Protein AF-A0A7S0NY78-F1 (afdb_monomer)

Nearest PDB structures (foldseek):
  1s4n-assembly1_A  TM=9.213E-01  e=3.442E-14  Saccharomyces cerevisiae
  1s4p-assembly1_B  TM=9.149E-01  e=3.246E-14  Saccharomyces cerevisiae
  7bop-assembly6_F  TM=9.295E-01  e=1.477E-12  Aspergillus fumigatus A1163
  5a07-assembly1_B  TM=9.094E-01  e=4.458E-11  Saccharomyces cerevisiae S288C
  5a08-assembly1_B  TM=8.782E-01  e=4.203E-11  Saccharomyces cerevisiae S288C

Foldseek 3Di:
DVVVVVVDPDDDDDDDDDQDQDPLDDPVLFDQDAPNHGQVLLSVQLCLLAVVLPDPVCVPDFKDWAADPQKDQPDDDPDDPVVVLVVLVAFKEAADKDADDPQLCPCVQVLLVCLCVVVVHDQDPQQQLQFDDVVTTRRRIWTPSSTMMGGSVLSVDPVSNSLSCSVSSVCCSRHRVNGSGRSVVSSCSRPHDLSNYYHDQQRFMDGQLDTGNDPPVVVVPDDPVNNVVRHDDDPDDDDDDDDDDDDDDDDDDDDDDDDDDDDDDDDDDDDDDDDDDDDDDDDDDDDDPDDDPDDDDRDPDDDDDDDDDDDDDDDDD

Radius of gyration: 25.37 Å; Cα contacts (8 Å, |Δi|>4): 306; chains: 1; bounding box: 71×75×71 Å

InterPro domains:
  IPR002685 Glycosyl transferase, family 15 [PF01793] (40-208)
  IPR002685 Glycosyl transferase, family 15 [PTHR31121] (37-211)
  IPR029044 Nucleotide-diphospho-sugar transferases [G3DSA:3.90.550.10] (1-238)
  IPR029044 Nucleotide-diphospho-sugar transferases [SSF53448] (4-210)

Mean predicted aligned error: 14.74 Å

Sequence (317 aa):
RRRLSSLTSSTMRFARVLNQLPPWLRASQVPEQVLGFPIEYRHMIRWKAGLMWQMRELDEFEFVWSLDTDAFLLGPLSYDVFAVMESMRASYGYIDVNVETAQVADGLAECIEDFIRGNGTEPPPLFDLFRRGTPRRWDGSKFYTNFQIARISFGRSVPYRKLFDHVDRSGGIFKHRWGADPFMFIAATTLLAEHQIVHFDDVPYLHQHLLSNLPAQVAANLTARDTQLLPGTPRGMRASAATRVSSATTSTDPERSGSTTPKYGVTAAAEGSTAATSGSSTATAVDAAGMVEGVAAIGRTGAIAEGLAPKEDEEAE

Organism: NCBI:txid127549

pLDDT: mean 73.42, std 29.27, range [22.73, 98.5]

Secondary structure (DSSP, 8-state):
-HHHHTT-SS----PPP-----TTS-GGGS-S-BTTB-HHHHHHHHIIIIIGGG-GGGTT-SEEEEE-TTEEE-S--SS-HHHHHHHTT-SEEES-EEEPPHHHHTTHHHHHHHHHHHTT-PPPHHHHTTEETTTTEE--EEE-TTEEEEEHHHHHSHHHHHHHHHHHHHTHHHHH---HHHHHHHHHHHHS-GGGEEE-SS--EEETTEEES--HHHHTT--TTTTTTSS---S--------------------------------------------------------------S-------------------

Structure (mmCIF, N/CA/C/O backbone):
data_AF-A0A7S0NY78-F1
#
_entry.id   AF-A0A7S0NY78-F1
#
loop_
_atom_site.group_PDB
_atom_site.id
_atom_site.type_symbol
_atom_site.label_atom_id
_atom_site.label_alt_id
_atom_site.label_comp_id
_atom_site.label_asym_id
_atom_site.label_entity_id
_atom_site.label_seq_id
_atom_site.pdbx_PDB_ins_code
_atom_site.Cartn_x
_atom_site.Cartn_y
_atom_site.Cartn_z
_atom_site.occupancy
_atom_site.B_iso_or_equiv
_atom_site.auth_seq_id
_atom_site.auth_comp_id
_atom_site.auth_asym_id
_atom_site.auth_atom_id
_atom_site.pdbx_PDB_model_num
ATOM 1 N N . ARG A 1 1 ? 10.478 -11.949 20.631 1.00 89.50 1 ARG A N 1
ATOM 2 C CA . ARG A 1 1 ? 9.154 -12.536 20.955 1.00 89.50 1 ARG A CA 1
ATOM 3 C C . ARG A 1 1 ? 8.695 -12.130 22.352 1.00 89.50 1 ARG A C 1
ATOM 5 O O . ARG A 1 1 ? 7.927 -11.190 22.409 1.00 89.50 1 ARG A O 1
ATOM 12 N N . ARG A 1 2 ? 9.253 -12.677 23.450 1.00 91.44 2 ARG A N 1
ATOM 13 C CA . ARG A 1 2 ? 8.872 -12.310 24.840 1.00 91.44 2 ARG A CA 1
ATOM 14 C C . ARG A 1 2 ? 8.778 -10.801 25.107 1.00 91.44 2 ARG A C 1
ATOM 16 O O . ARG A 1 2 ? 7.747 -10.345 25.568 1.00 91.44 2 ARG A O 1
ATOM 23 N N . ARG A 1 3 ? 9.816 -10.036 24.741 1.00 93.56 3 ARG A N 1
ATOM 24 C CA . ARG A 1 3 ? 9.830 -8.571 24.908 1.00 93.56 3 ARG A CA 1
ATOM 25 C C . ARG A 1 3 ? 8.697 -7.860 24.166 1.00 93.56 3 ARG A C 1
ATOM 27 O O . ARG A 1 3 ? 8.174 -6.895 24.683 1.00 93.56 3 ARG A O 1
ATOM 34 N N . LEU A 1 4 ? 8.337 -8.310 22.966 1.00 90.88 4 LEU A N 1
ATOM 35 C CA . LEU A 1 4 ? 7.231 -7.705 22.217 1.00 90.88 4 LEU A CA 1
ATOM 36 C C . LEU A 1 4 ? 5.884 -8.097 22.844 1.00 90.88 4 LEU A C 1
ATOM 38 O O . LEU A 1 4 ? 4.983 -7.277 22.920 1.00 90.88 4 LEU A O 1
ATOM 42 N N . SER A 1 5 ? 5.775 -9.323 23.369 1.00 91.44 5 SER A N 1
ATOM 43 C CA . SER A 1 5 ? 4.549 -9.822 24.006 1.00 91.44 5 SER A CA 1
ATOM 44 C C . SER A 1 5 ? 4.226 -9.099 25.296 1.00 91.44 5 SER A C 1
ATOM 46 O O . SER A 1 5 ? 3.061 -8.978 25.627 1.00 91.44 5 SER A O 1
ATOM 48 N N . SER A 1 6 ? 5.230 -8.590 26.008 1.00 94.12 6 SER A N 1
ATOM 49 C CA . SER A 1 6 ? 5.002 -7.789 27.210 1.00 94.12 6 SER A CA 1
ATOM 50 C C . SER A 1 6 ? 4.582 -6.342 26.926 1.00 94.12 6 SER A C 1
ATOM 52 O O . SER A 1 6 ? 4.273 -5.631 27.871 1.00 94.12 6 SER A O 1
ATOM 54 N N . LEU A 1 7 ? 4.621 -5.879 25.668 1.00 93.06 7 LEU A N 1
ATOM 55 C CA . LEU A 1 7 ? 4.279 -4.494 25.301 1.00 93.06 7 LEU A CA 1
ATOM 56 C C . LEU A 1 7 ? 2.807 -4.311 24.918 1.00 93.06 7 LEU A C 1
ATOM 58 O O . LEU A 1 7 ? 2.387 -3.190 24.653 1.00 93.06 7 LEU A O 1
ATOM 62 N N . THR A 1 8 ? 2.025 -5.388 24.856 1.00 92.44 8 THR A N 1
ATOM 63 C CA . THR A 1 8 ? 0.612 -5.334 24.482 1.00 92.44 8 THR A CA 1
ATOM 64 C C . THR A 1 8 ? -0.205 -6.280 25.351 1.00 92.44 8 THR A C 1
ATOM 66 O O . THR A 1 8 ? 0.261 -7.356 25.721 1.00 92.44 8 THR A O 1
ATOM 69 N N . SER A 1 9 ? -1.430 -5.873 25.678 1.00 94.06 9 SER A N 1
ATOM 70 C CA . SER A 1 9 ? -2.446 -6.750 26.264 1.00 94.06 9 SER A CA 1
ATOM 71 C C . SER A 1 9 ? -3.137 -7.627 25.210 1.00 94.06 9 SER A C 1
ATOM 73 O O . SER A 1 9 ? -3.818 -8.586 25.569 1.00 94.06 9 SER A O 1
ATOM 75 N N . SER A 1 10 ? -2.957 -7.325 23.920 1.00 93.94 10 SER A N 1
ATOM 76 C CA . SER A 1 10 ? -3.549 -8.068 22.807 1.00 93.94 10 SER A CA 1
ATOM 77 C C . SER A 1 10 ? -2.794 -9.363 22.503 1.00 93.94 10 SER A C 1
ATOM 79 O O . SER A 1 10 ? -1.607 -9.526 22.795 1.00 93.94 10 SER A O 1
ATOM 81 N N . THR A 1 11 ? -3.477 -10.298 21.841 1.00 93.69 11 THR A N 1
ATOM 82 C CA . THR A 1 11 ? -2.843 -11.533 21.363 1.00 93.69 11 THR A CA 1
ATOM 83 C C . THR A 1 11 ? -1.830 -11.210 20.269 1.00 93.69 11 THR A C 1
ATOM 85 O O . THR A 1 11 ? -2.185 -10.643 19.240 1.00 93.69 11 THR A O 1
ATOM 88 N N . MET A 1 12 ? -0.578 -11.634 20.450 1.00 94.38 12 MET A N 1
ATOM 89 C CA . MET A 1 12 ? 0.459 -11.465 19.434 1.00 94.38 12 MET A CA 1
ATOM 90 C C . MET A 1 12 ? 0.852 -12.795 18.797 1.00 94.38 12 MET A C 1
ATOM 92 O O . MET A 1 12 ? 1.155 -13.775 19.482 1.00 94.38 12 MET A O 1
ATOM 96 N N . ARG A 1 13 ? 0.917 -12.798 17.465 1.00 93.31 13 ARG A N 1
ATOM 97 C CA . ARG A 1 13 ? 1.313 -13.944 16.643 1.00 93.31 13 ARG A CA 1
ATOM 98 C C . ARG A 1 13 ? 2.558 -13.607 15.831 1.00 93.31 13 ARG A C 1
ATOM 100 O O . ARG A 1 13 ? 2.797 -12.454 15.492 1.00 93.31 13 ARG A O 1
ATOM 107 N N . PHE A 1 14 ? 3.367 -14.622 15.540 1.00 94.00 14 PHE A N 1
ATOM 108 C CA . PHE A 1 14 ? 4.593 -14.474 14.758 1.00 94.00 14 PHE A CA 1
ATOM 109 C C . PHE A 1 14 ? 4.534 -15.385 13.541 1.00 94.00 14 PHE A C 1
ATOM 111 O O . PHE A 1 14 ? 4.595 -16.604 13.691 1.00 94.00 14 PHE A O 1
ATOM 118 N N . ALA A 1 15 ? 4.488 -14.786 12.357 1.00 93.06 15 ALA A N 1
ATOM 119 C CA . ALA A 1 15 ? 4.596 -15.493 11.091 1.00 93.06 15 ALA A CA 1
ATOM 120 C C . ALA A 1 15 ? 6.030 -15.413 10.557 1.00 93.06 15 ALA A C 1
ATOM 122 O O . ALA A 1 15 ? 6.751 -14.441 10.802 1.00 93.06 15 ALA A O 1
ATOM 123 N N . ARG A 1 16 ? 6.461 -16.440 9.821 1.00 92.75 16 ARG A N 1
ATOM 124 C CA . ARG A 1 16 ? 7.734 -16.418 9.094 1.00 92.75 16 ARG A CA 1
ATOM 125 C C . ARG A 1 16 ? 7.451 -16.121 7.628 1.00 92.75 16 ARG A C 1
ATOM 127 O O . ARG A 1 16 ? 6.737 -16.877 6.982 1.00 92.75 16 ARG A O 1
ATOM 134 N N . VAL A 1 17 ? 8.083 -15.080 7.101 1.00 91.19 17 VAL A N 1
ATOM 135 C CA . VAL A 1 17 ? 8.069 -14.762 5.669 1.00 91.19 17 VAL A CA 1
ATOM 136 C C . VAL A 1 17 ? 9.363 -15.273 5.040 1.00 91.19 17 VAL A C 1
ATOM 138 O O . VAL A 1 17 ? 10.442 -15.134 5.622 1.00 91.19 17 VAL A O 1
ATOM 141 N N . LEU A 1 18 ? 9.256 -15.908 3.874 1.00 88.06 18 LEU A N 1
ATOM 142 C CA . LEU A 1 18 ? 10.405 -16.361 3.095 1.00 88.06 18 LEU A CA 1
ATOM 143 C C . LEU A 1 18 ? 10.613 -15.425 1.907 1.00 88.06 18 LEU A C 1
ATOM 145 O O . LEU A 1 18 ? 9.764 -15.325 1.024 1.00 88.06 18 LEU A O 1
ATOM 149 N N . ASN A 1 19 ? 11.770 -14.772 1.882 1.00 88.94 19 ASN A N 1
ATOM 150 C CA . ASN A 1 19 ? 12.169 -13.895 0.792 1.00 88.94 19 ASN A CA 1
ATOM 151 C C . ASN A 1 19 ? 12.872 -14.729 -0.277 1.00 88.94 19 ASN A C 1
ATOM 153 O O . ASN A 1 19 ? 14.033 -15.100 -0.126 1.00 88.94 19 ASN A O 1
ATOM 157 N N . GLN A 1 20 ? 12.136 -15.071 -1.330 1.00 92.38 20 GLN A N 1
ATOM 158 C CA . GLN A 1 20 ? 12.652 -15.801 -2.484 1.00 92.38 20 GLN A CA 1
ATOM 159 C C . GLN A 1 20 ? 12.316 -15.043 -3.761 1.00 92.38 20 GLN A C 1
ATOM 161 O O . GLN A 1 20 ? 11.253 -14.418 -3.867 1.00 92.38 20 GLN A O 1
ATOM 166 N N . LEU A 1 21 ? 13.236 -15.081 -4.727 1.00 95.56 21 LEU A N 1
ATOM 167 C CA . LEU A 1 21 ? 12.943 -14.594 -6.068 1.00 95.56 21 LEU A CA 1
ATOM 168 C C . LEU A 1 21 ? 11.841 -15.463 -6.687 1.00 95.56 21 LEU A C 1
ATOM 170 O O . LEU A 1 21 ? 11.827 -16.679 -6.473 1.00 95.56 21 LEU A O 1
ATOM 174 N N . PRO A 1 22 ? 10.906 -14.862 -7.438 1.00 95.00 22 PRO A N 1
ATOM 175 C CA . PRO A 1 22 ? 9.890 -15.640 -8.118 1.00 95.00 22 PRO A CA 1
ATOM 176 C C . PRO A 1 22 ? 10.535 -16.545 -9.185 1.00 95.00 22 PRO A C 1
ATOM 178 O O . PRO A 1 22 ? 11.503 -16.126 -9.822 1.00 95.00 22 PRO A O 1
ATOM 181 N N . PRO A 1 23 ? 9.994 -17.752 -9.446 1.00 95.12 23 PRO A N 1
ATOM 182 C CA . PRO A 1 23 ? 10.627 -18.730 -10.342 1.00 95.12 23 PRO A CA 1
ATOM 183 C C . PRO A 1 23 ? 10.868 -18.239 -11.776 1.00 95.12 23 PRO A C 1
ATOM 185 O O . PRO A 1 23 ? 11.750 -18.743 -12.464 1.00 95.12 23 PRO A O 1
ATOM 188 N N . TRP A 1 24 ? 10.080 -17.265 -12.236 1.00 95.50 24 TRP A N 1
ATOM 189 C CA . TRP A 1 24 ? 10.195 -16.684 -13.574 1.00 95.50 24 TRP A CA 1
ATOM 190 C C . TRP A 1 24 ? 11.291 -15.607 -13.681 1.00 95.50 24 TRP A C 1
ATOM 192 O O . TRP A 1 24 ? 11.645 -15.218 -14.794 1.00 95.50 24 TRP A O 1
ATOM 202 N N . LEU A 1 25 ? 11.849 -15.126 -12.561 1.00 96.50 25 LEU A N 1
ATOM 203 C CA . LEU A 1 25 ? 12.879 -14.087 -12.544 1.00 96.50 25 LEU A CA 1
ATOM 204 C C . LEU A 1 25 ? 14.253 -14.688 -12.268 1.00 96.50 25 LEU A C 1
ATOM 206 O O . LEU A 1 25 ? 14.541 -15.157 -11.168 1.00 96.50 25 LEU A O 1
ATOM 210 N N . ARG A 1 26 ? 15.144 -14.624 -13.258 1.00 95.25 26 ARG A N 1
ATOM 211 C CA . ARG A 1 26 ? 16.517 -15.107 -13.082 1.00 95.25 26 ARG A CA 1
ATOM 212 C C . ARG A 1 26 ? 17.306 -14.136 -12.213 1.00 95.25 26 ARG A C 1
ATOM 214 O O . ARG A 1 26 ? 17.305 -12.936 -12.479 1.00 95.25 26 ARG A O 1
ATOM 221 N N . ALA A 1 27 ? 18.061 -14.663 -11.249 1.00 94.44 27 ALA A N 1
ATOM 222 C CA . ALA A 1 27 ? 18.922 -13.865 -10.372 1.00 94.44 27 ALA A CA 1
ATOM 223 C C . ALA A 1 27 ? 19.913 -12.980 -11.152 1.00 94.44 27 ALA A C 1
ATOM 225 O O . ALA A 1 27 ? 20.158 -11.846 -10.766 1.00 94.44 27 ALA A O 1
ATOM 226 N N . SER A 1 28 ? 20.402 -13.444 -12.308 1.00 94.88 28 SER A N 1
ATOM 227 C CA . SER A 1 28 ? 21.297 -12.673 -13.184 1.00 94.88 28 SER A CA 1
ATOM 228 C C . SER A 1 28 ? 20.665 -11.412 -13.790 1.00 94.88 28 SER A C 1
ATOM 230 O O . SER A 1 28 ? 21.373 -10.591 -14.360 1.00 94.88 28 SER A O 1
ATOM 232 N N . GLN A 1 29 ? 19.337 -11.272 -13.730 1.00 93.62 29 GLN A N 1
ATOM 233 C CA . GLN A 1 29 ? 18.595 -10.103 -14.217 1.00 93.62 29 GLN A CA 1
ATOM 234 C C . GLN A 1 29 ? 18.264 -9.115 -13.093 1.00 93.62 29 GLN A C 1
ATOM 236 O O . GLN A 1 29 ? 17.603 -8.109 -13.349 1.00 93.62 29 GLN A O 1
ATOM 241 N N . VAL A 1 30 ? 18.655 -9.421 -11.854 1.00 95.81 30 VAL A N 1
ATOM 242 C CA . VAL A 1 30 ? 18.312 -8.647 -10.665 1.00 95.81 30 VAL A CA 1
ATOM 243 C C . VAL A 1 30 ? 19.563 -7.914 -10.189 1.00 95.81 30 VAL A C 1
ATOM 245 O O . VAL A 1 30 ? 20.503 -8.567 -9.740 1.00 95.81 30 VAL A O 1
ATOM 248 N N . PRO A 1 31 ? 19.595 -6.570 -10.257 1.00 95.25 31 PRO A N 1
ATOM 249 C CA . PRO A 1 31 ? 20.687 -5.799 -9.673 1.00 95.25 31 PRO A CA 1
ATOM 250 C C . PRO A 1 31 ? 20.794 -6.073 -8.172 1.00 95.25 31 PRO A C 1
ATOM 252 O O . PRO A 1 31 ? 19.774 -6.297 -7.516 1.00 95.25 31 PRO A O 1
ATOM 255 N N . GLU A 1 32 ? 21.998 -6.014 -7.608 1.00 93.31 32 GLU A N 1
ATOM 256 C CA . GLU A 1 32 ? 22.205 -6.151 -6.159 1.00 93.31 32 GLU A CA 1
ATOM 257 C C . GLU A 1 32 ? 21.587 -4.973 -5.393 1.00 93.31 32 GLU A C 1
ATOM 259 O O . GLU A 1 32 ? 20.905 -5.160 -4.381 1.00 93.31 32 GLU A O 1
ATOM 264 N N . GLN A 1 33 ? 21.732 -3.765 -5.944 1.00 96.06 33 GLN A N 1
ATOM 265 C CA . GLN A 1 33 ? 21.132 -2.544 -5.423 1.00 96.06 33 GLN A CA 1
ATOM 266 C C . GLN A 1 33 ? 20.430 -1.751 -6.523 1.00 96.06 33 GLN A C 1
ATOM 268 O O . GLN A 1 33 ? 20.861 -1.741 -7.675 1.00 96.06 33 GLN A O 1
ATOM 273 N N . VAL A 1 34 ? 19.359 -1.056 -6.145 1.00 94.31 34 VAL A N 1
ATOM 274 C CA . VAL A 1 34 ? 18.640 -0.109 -7.005 1.00 94.31 34 VAL A CA 1
ATOM 275 C C . VAL A 1 34 ? 18.383 1.152 -6.191 1.00 94.31 34 VAL A C 1
ATOM 277 O O . VAL A 1 34 ? 17.768 1.084 -5.126 1.00 94.31 34 VAL A O 1
ATOM 280 N N . LEU A 1 35 ? 18.882 2.298 -6.669 1.00 91.38 35 LEU A N 1
ATOM 281 C CA . LEU A 1 35 ? 18.771 3.594 -5.982 1.00 91.38 35 LEU A CA 1
ATOM 282 C C . LEU A 1 35 ? 19.295 3.561 -4.528 1.00 91.38 35 LEU A C 1
ATOM 284 O O . LEU A 1 35 ? 18.721 4.188 -3.643 1.00 91.38 35 LEU A O 1
ATOM 288 N N . GLY A 1 36 ? 20.350 2.778 -4.273 1.00 92.88 36 GLY A N 1
ATOM 289 C CA . GLY A 1 36 ? 20.951 2.596 -2.944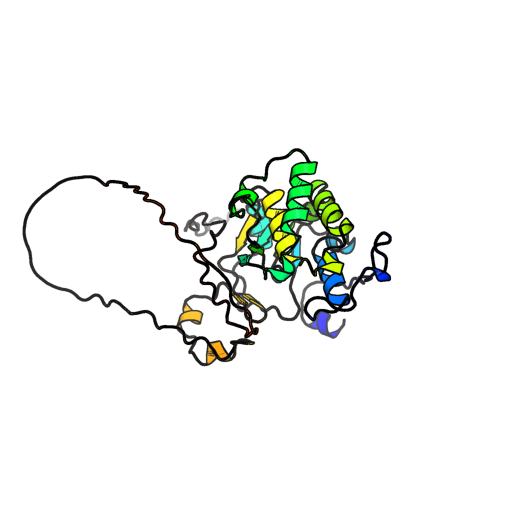 1.00 92.88 36 GLY A CA 1
ATOM 290 C C . GLY A 1 36 ? 20.229 1.605 -2.022 1.00 92.88 36 GLY A C 1
ATOM 291 O O . GLY A 1 36 ? 20.684 1.384 -0.904 1.00 92.88 36 GLY A O 1
ATOM 292 N N . PHE A 1 37 ? 19.133 0.978 -2.467 1.00 93.94 37 PHE A N 1
ATOM 293 C CA . PHE A 1 37 ? 18.391 -0.002 -1.667 1.00 93.94 37 PHE A CA 1
ATOM 294 C C . PHE A 1 37 ? 18.756 -1.436 -2.055 1.00 93.94 37 PHE A C 1
ATOM 296 O O . PHE A 1 37 ? 18.840 -1.741 -3.252 1.00 93.94 37 PHE A O 1
ATOM 303 N N . PRO A 1 38 ? 18.928 -2.336 -1.071 1.00 96.44 38 PRO A N 1
ATOM 304 C CA . PRO A 1 38 ? 19.344 -3.705 -1.325 1.00 96.44 38 PRO A CA 1
ATOM 305 C C . PRO A 1 38 ? 18.166 -4.587 -1.779 1.00 96.44 38 PRO A C 1
ATOM 307 O O . PRO A 1 38 ? 17.024 -4.140 -1.938 1.00 96.44 38 PRO A O 1
ATOM 310 N N . ILE A 1 39 ? 18.436 -5.863 -2.047 1.00 95.88 39 ILE A N 1
ATOM 311 C CA . ILE A 1 39 ? 17.430 -6.819 -2.537 1.00 95.88 39 ILE A CA 1
ATOM 312 C C . ILE A 1 39 ? 16.332 -7.126 -1.518 1.00 95.88 39 ILE A C 1
ATOM 314 O O . ILE A 1 39 ? 15.171 -7.291 -1.890 1.00 95.88 39 ILE A O 1
ATOM 318 N N . GLU A 1 40 ? 16.652 -7.112 -0.230 1.00 95.19 40 GLU A N 1
ATOM 319 C CA . GLU A 1 40 ? 15.717 -7.364 0.864 1.00 95.19 40 GLU A CA 1
ATOM 320 C C . GLU A 1 40 ? 14.614 -6.307 0.908 1.00 95.19 40 GLU A C 1
ATOM 322 O O . GLU A 1 40 ? 13.451 -6.631 1.151 1.00 95.19 40 GLU A O 1
ATOM 327 N N . TYR A 1 41 ? 14.953 -5.054 0.592 1.00 95.75 41 TYR A N 1
ATOM 328 C CA . TYR A 1 41 ? 13.974 -3.975 0.495 1.00 95.75 41 TYR A CA 1
ATOM 329 C C . TYR A 1 41 ? 12.966 -4.238 -0.632 1.00 95.75 41 TYR A C 1
ATOM 331 O O . TYR A 1 41 ? 11.765 -4.041 -0.469 1.00 95.75 41 TYR A O 1
ATOM 339 N N . ARG A 1 42 ? 13.433 -4.776 -1.763 1.00 96.94 42 ARG A N 1
ATOM 340 C CA . ARG A 1 42 ? 12.576 -5.135 -2.904 1.00 96.94 42 ARG A CA 1
ATOM 341 C C . ARG A 1 42 ? 11.732 -6.381 -2.629 1.00 96.94 42 ARG A C 1
ATOM 343 O O . ARG A 1 42 ? 10.589 -6.457 -3.075 1.00 96.94 42 ARG A O 1
ATOM 350 N N . HIS A 1 43 ? 12.229 -7.319 -1.822 1.00 97.50 43 HIS A N 1
ATOM 351 C CA . HIS A 1 43 ? 11.398 -8.398 -1.282 1.00 97.50 43 HIS A CA 1
ATOM 352 C C . HIS A 1 43 ? 10.287 -7.874 -0.369 1.00 97.50 43 HIS A C 1
ATOM 354 O O . HIS A 1 43 ? 9.149 -8.324 -0.499 1.00 97.50 43 HIS A O 1
ATOM 360 N N . MET A 1 44 ? 10.591 -6.913 0.508 1.00 95.88 44 MET A N 1
ATOM 361 C CA . MET A 1 44 ? 9.593 -6.260 1.359 1.00 95.88 44 MET A CA 1
ATOM 362 C C . MET A 1 44 ? 8.518 -5.564 0.517 1.00 95.88 44 MET A C 1
ATOM 364 O O . MET A 1 44 ? 7.335 -5.785 0.765 1.00 95.88 44 MET A O 1
ATOM 368 N N . ILE A 1 45 ? 8.912 -4.822 -0.525 1.00 96.50 45 ILE A N 1
ATOM 369 C CA . ILE A 1 45 ? 7.979 -4.201 -1.477 1.00 96.50 45 ILE A CA 1
ATOM 370 C C . ILE A 1 45 ? 7.027 -5.247 -2.065 1.00 96.50 45 ILE A C 1
ATOM 372 O O . ILE A 1 45 ? 5.811 -5.101 -1.962 1.00 96.50 45 ILE A O 1
ATOM 376 N N . ARG A 1 46 ? 7.569 -6.327 -2.646 1.00 97.62 46 ARG A N 1
ATOM 377 C CA . ARG A 1 46 ? 6.761 -7.404 -3.240 1.00 97.62 46 ARG A CA 1
ATOM 378 C C . ARG A 1 46 ? 5.822 -8.043 -2.218 1.00 97.62 46 ARG A C 1
ATOM 380 O O . ARG A 1 46 ? 4.694 -8.409 -2.544 1.00 97.62 46 ARG A O 1
ATOM 387 N N . TRP A 1 47 ? 6.293 -8.204 -0.984 1.00 97.06 47 TRP A N 1
ATOM 388 C CA . TRP A 1 47 ? 5.498 -8.770 0.093 1.00 97.06 47 TRP A CA 1
ATOM 389 C C . TRP A 1 47 ? 4.326 -7.859 0.479 1.00 97.06 47 TRP A C 1
ATOM 391 O O . TRP A 1 47 ? 3.193 -8.341 0.465 1.00 97.06 47 TRP A O 1
ATOM 401 N N . LYS A 1 48 ? 4.573 -6.562 0.724 1.00 95.69 48 LYS A N 1
ATOM 402 C CA . LYS A 1 48 ? 3.532 -5.568 1.047 1.00 95.69 48 LYS A CA 1
ATOM 403 C C . LYS A 1 48 ? 2.520 -5.404 -0.094 1.00 95.69 48 LYS A C 1
ATOM 405 O O . LYS A 1 48 ? 1.321 -5.362 0.151 1.00 95.69 48 LYS A O 1
ATOM 410 N N . ALA A 1 49 ? 2.992 -5.364 -1.340 1.00 96.19 49 ALA A N 1
ATOM 411 C CA . ALA A 1 49 ? 2.149 -5.153 -2.516 1.00 96.19 49 ALA A CA 1
ATOM 412 C C . ALA A 1 49 ? 1.273 -6.362 -2.893 1.00 96.19 49 ALA A C 1
ATOM 414 O O . ALA A 1 49 ? 0.316 -6.198 -3.639 1.00 96.19 49 ALA A O 1
ATOM 415 N N . GLY A 1 50 ? 1.571 -7.582 -2.430 1.00 96.25 50 GLY A N 1
ATOM 416 C CA . GLY A 1 50 ? 0.829 -8.752 -2.917 1.00 96.25 50 GLY A CA 1
ATOM 417 C C . GLY A 1 50 ? 0.859 -9.997 -2.045 1.00 96.25 50 GLY A C 1
ATOM 418 O O . GLY A 1 50 ? -0.180 -10.615 -1.811 1.00 96.25 50 GLY A O 1
ATOM 419 N N . LEU A 1 51 ? 2.030 -10.407 -1.560 1.00 96.38 51 LEU A N 1
ATOM 420 C CA . LEU A 1 51 ? 2.147 -11.719 -0.910 1.00 96.38 51 LEU A CA 1
ATOM 421 C C . LEU A 1 51 ? 1.499 -11.756 0.475 1.00 96.38 51 LEU A C 1
ATOM 423 O O . LEU A 1 51 ? 0.971 -12.800 0.861 1.00 96.38 51 LEU A O 1
ATOM 427 N N . MET A 1 52 ? 1.521 -10.640 1.213 1.00 95.44 52 MET A N 1
ATOM 428 C CA . MET A 1 52 ? 0.961 -10.585 2.565 1.00 95.44 52 MET A CA 1
ATOM 429 C C . MET A 1 52 ? -0.523 -10.962 2.590 1.00 95.44 52 MET A C 1
ATOM 431 O O . MET A 1 52 ? -0.962 -11.656 3.501 1.00 95.44 52 MET A O 1
ATOM 435 N N . TRP A 1 53 ? -1.283 -10.605 1.550 1.00 96.19 53 TRP A N 1
ATOM 436 C CA . TRP A 1 53 ? -2.727 -10.842 1.485 1.00 96.19 53 TRP A CA 1
ATOM 437 C C . TRP A 1 53 ? -3.097 -12.327 1.470 1.00 96.19 53 TRP A C 1
ATOM 439 O O . TRP A 1 53 ? -4.217 -12.678 1.827 1.00 96.19 53 TRP A O 1
ATOM 449 N N . GLN A 1 54 ? -2.177 -13.208 1.070 1.00 95.19 54 GLN A N 1
ATOM 450 C CA . GLN A 1 54 ? -2.398 -14.658 0.989 1.00 95.19 54 GLN A CA 1
ATOM 451 C C . GLN A 1 54 ? -1.917 -15.411 2.238 1.00 95.19 54 GLN A C 1
ATOM 453 O O . GLN A 1 54 ? -1.966 -16.639 2.278 1.00 95.19 54 GLN A O 1
ATOM 458 N N . MET A 1 55 ? -1.423 -14.700 3.252 1.00 95.75 55 MET A N 1
ATOM 459 C CA . MET A 1 55 ? -0.984 -15.322 4.495 1.00 95.75 55 MET A CA 1
ATOM 460 C C . MET A 1 55 ? -2.173 -15.923 5.244 1.00 95.75 55 MET A C 1
ATOM 462 O O . MET A 1 55 ? -3.184 -15.255 5.461 1.00 95.75 55 MET A O 1
ATOM 466 N N . ARG A 1 56 ? -2.028 -17.182 5.668 1.00 95.88 56 ARG A N 1
ATOM 467 C CA . ARG A 1 56 ? -3.068 -17.916 6.409 1.00 95.88 56 ARG A CA 1
ATOM 468 C C . ARG A 1 56 ? -3.322 -17.313 7.782 1.00 95.88 56 ARG A C 1
ATOM 470 O O . ARG A 1 56 ? -4.412 -17.414 8.326 1.00 95.88 56 ARG A O 1
ATOM 477 N N . GLU A 1 57 ? -2.318 -16.644 8.333 1.00 95.69 57 GLU A N 1
ATOM 478 C CA . GLU A 1 57 ? -2.415 -15.892 9.577 1.00 95.69 57 GLU A CA 1
ATOM 479 C C . GLU A 1 57 ? -3.414 -14.732 9.493 1.00 95.69 57 GLU A C 1
ATOM 481 O O . GLU A 1 57 ? -3.809 -14.218 10.536 1.00 95.69 57 GLU A O 1
ATOM 486 N N . LEU A 1 58 ? -3.827 -14.341 8.280 1.00 95.75 58 LEU A N 1
ATOM 487 C CA . LEU A 1 58 ? -4.852 -13.330 8.041 1.00 95.75 58 LEU A CA 1
ATOM 488 C C . LEU A 1 58 ? -6.255 -13.918 7.802 1.00 95.75 58 LEU A C 1
ATOM 490 O O . LEU A 1 58 ? -7.195 -13.150 7.645 1.00 95.75 58 LEU A O 1
ATOM 494 N N . ASP A 1 59 ? -6.427 -15.247 7.762 1.00 96.25 59 ASP A N 1
ATOM 495 C CA . ASP A 1 59 ? -7.692 -15.881 7.343 1.00 96.25 59 ASP A CA 1
ATOM 496 C C . ASP A 1 59 ? -8.879 -15.602 8.273 1.00 96.25 59 ASP A C 1
ATOM 498 O O . ASP A 1 59 ? -10.022 -15.645 7.826 1.00 96.25 59 ASP A O 1
ATOM 502 N N . GLU A 1 60 ? -8.620 -15.317 9.548 1.00 96.62 60 GLU A N 1
ATOM 503 C CA . GLU A 1 60 ? -9.660 -15.027 10.544 1.00 96.62 60 GLU A CA 1
ATOM 504 C C . GLU A 1 60 ? -9.975 -13.534 10.699 1.00 96.62 60 GLU A C 1
ATOM 506 O O . GLU A 1 60 ? -10.831 -13.174 11.503 1.00 96.62 60 GLU A O 1
ATOM 511 N N . PHE A 1 61 ? -9.284 -12.664 9.958 1.00 97.50 61 PHE A N 1
ATOM 512 C CA . PHE A 1 61 ? -9.441 -11.219 10.067 1.00 97.50 61 PHE A CA 1
ATOM 513 C C . PHE A 1 61 ? -10.116 -10.650 8.820 1.00 97.50 61 PHE A C 1
ATOM 515 O O . PHE A 1 61 ? -9.872 -11.092 7.696 1.00 97.50 61 PHE A O 1
ATOM 522 N N . GLU A 1 62 ? -10.943 -9.624 9.010 1.00 98.25 62 GLU A N 1
ATOM 523 C CA . GLU A 1 62 ? -11.529 -8.876 7.896 1.00 98.25 62 GLU A CA 1
ATOM 524 C C . GLU A 1 62 ? -10.628 -7.725 7.441 1.00 98.25 62 GLU A C 1
ATOM 526 O O . GLU A 1 62 ? -10.479 -7.487 6.241 1.00 98.25 62 GLU A O 1
ATOM 531 N N . PHE A 1 63 ? -9.992 -7.039 8.389 1.00 98.38 63 PHE A N 1
ATOM 532 C CA . PHE A 1 63 ? -9.136 -5.889 8.136 1.00 98.38 63 PHE A CA 1
ATOM 533 C C . PHE A 1 63 ? -7.714 -6.136 8.631 1.00 98.38 63 PHE A C 1
ATOM 535 O O . PHE A 1 63 ? -7.478 -6.877 9.585 1.00 98.38 63 PHE A O 1
ATOM 542 N N . VAL A 1 64 ? -6.762 -5.465 7.992 1.00 97.12 64 VAL A N 1
ATOM 543 C CA . VAL A 1 64 ? -5.385 -5.347 8.465 1.00 97.12 64 VAL A CA 1
ATOM 544 C C . VAL A 1 64 ? -5.035 -3.874 8.600 1.00 97.12 64 VAL A C 1
ATOM 546 O O . VAL A 1 64 ? -5.325 -3.088 7.701 1.00 97.12 64 VAL A O 1
ATOM 549 N N . TRP A 1 65 ? -4.385 -3.516 9.705 1.00 96.62 65 TRP A N 1
ATOM 550 C CA . TRP A 1 65 ? -3.678 -2.249 9.837 1.00 96.62 65 TRP A CA 1
ATOM 551 C C . TRP A 1 65 ? -2.177 -2.533 9.805 1.00 96.62 65 TRP A C 1
ATOM 553 O O . TRP A 1 65 ? -1.635 -3.172 10.707 1.00 96.62 65 TRP A O 1
ATOM 563 N N . SER A 1 66 ? -1.512 -2.108 8.731 1.00 92.31 66 SER A N 1
ATOM 564 C CA . SER A 1 66 ? -0.055 -2.192 8.631 1.00 92.31 66 SER A CA 1
ATOM 565 C C . SER A 1 66 ? 0.581 -1.016 9.362 1.00 92.31 66 SER A C 1
ATOM 567 O O . SER A 1 66 ? 0.230 0.131 9.090 1.00 92.31 66 SER A O 1
ATOM 569 N N . LEU A 1 67 ? 1.532 -1.321 10.245 1.00 85.81 67 LEU A N 1
ATOM 570 C CA . LEU A 1 67 ? 2.328 -0.357 10.999 1.00 85.81 67 LEU A CA 1
ATOM 571 C C . LEU A 1 67 ? 3.808 -0.709 10.859 1.00 85.81 67 LEU A C 1
ATOM 573 O O . LEU A 1 67 ? 4.191 -1.871 11.025 1.00 85.81 67 LEU A O 1
ATOM 577 N N . ASP A 1 68 ? 4.631 0.297 10.584 1.00 88.94 68 ASP A N 1
ATOM 578 C CA . ASP A 1 68 ? 6.083 0.140 10.513 1.00 88.94 68 ASP A CA 1
ATOM 579 C C . ASP A 1 68 ? 6.748 0.335 11.887 1.00 88.94 68 ASP A C 1
ATOM 581 O O . ASP A 1 68 ? 6.174 0.881 12.827 1.00 88.94 68 ASP A O 1
ATOM 585 N N . THR A 1 69 ? 7.975 -0.164 12.043 1.00 88.44 69 THR A N 1
ATOM 586 C CA . THR A 1 69 ? 8.684 -0.159 13.338 1.00 88.44 69 THR A CA 1
ATOM 587 C C . THR A 1 69 ? 9.140 1.227 13.798 1.00 88.44 69 THR A C 1
ATOM 589 O O . THR A 1 69 ? 9.488 1.399 14.963 1.00 88.44 69 THR A O 1
ATOM 592 N N . ASP A 1 70 ? 9.169 2.188 12.881 1.00 88.44 70 ASP A N 1
ATOM 593 C CA . ASP A 1 70 ? 9.495 3.606 13.051 1.00 88.44 70 ASP A CA 1
ATOM 594 C C . ASP A 1 70 ? 8.261 4.511 12.864 1.00 88.44 70 ASP A C 1
ATOM 596 O O . ASP A 1 70 ? 8.390 5.712 12.616 1.00 88.44 70 ASP A O 1
ATOM 600 N N . ALA A 1 71 ? 7.065 3.932 13.003 1.00 90.06 71 ALA A N 1
ATOM 601 C CA . ALA A 1 71 ? 5.794 4.638 13.046 1.00 90.06 71 ALA A CA 1
ATOM 602 C C . ALA A 1 71 ? 5.355 4.946 14.484 1.00 90.06 71 ALA A C 1
ATOM 604 O O . ALA A 1 71 ? 5.497 4.118 15.387 1.00 90.06 71 ALA A O 1
ATOM 605 N N . PHE A 1 72 ? 4.746 6.113 14.682 1.00 91.00 72 PHE A N 1
ATOM 606 C CA . PHE A 1 72 ? 4.251 6.566 15.977 1.00 91.00 72 PHE A CA 1
ATOM 607 C C . PHE A 1 72 ? 2.841 7.138 15.850 1.00 91.00 72 PHE A C 1
ATOM 609 O O . PHE A 1 72 ? 2.599 8.052 15.064 1.00 91.00 72 PHE A O 1
ATOM 616 N N . LEU A 1 73 ? 1.931 6.642 16.689 1.00 90.69 73 LEU A N 1
ATOM 617 C CA . LEU A 1 73 ? 0.697 7.350 17.017 1.00 90.69 73 LEU A CA 1
ATOM 618 C C . LEU A 1 73 ? 1.038 8.403 18.069 1.00 90.69 73 LEU A C 1
ATOM 620 O O . LEU A 1 73 ? 1.553 8.077 19.139 1.00 90.69 73 LEU A O 1
ATOM 624 N N . LEU A 1 74 ? 0.785 9.669 17.754 1.00 89.56 74 LEU A N 1
ATOM 625 C CA . LEU A 1 74 ? 1.190 10.802 18.591 1.00 89.56 74 LEU A CA 1
ATOM 626 C C . LEU A 1 74 ? 0.159 11.158 19.669 1.00 89.56 74 LEU A C 1
ATOM 628 O O . LEU A 1 74 ? 0.362 12.091 20.443 1.00 89.56 74 LEU A O 1
ATOM 632 N N . GLY A 1 75 ? -0.945 10.418 19.725 1.00 85.81 75 GLY A N 1
ATOM 633 C CA . GLY A 1 75 ? -1.999 10.580 20.711 1.00 85.81 75 GLY A CA 1
ATOM 634 C C . GLY A 1 75 ? -2.912 9.356 20.766 1.00 85.81 75 GLY A C 1
ATOM 635 O O . GLY A 1 75 ? -2.832 8.483 19.897 1.00 85.81 75 GLY A O 1
ATOM 636 N N . PRO A 1 76 ? -3.766 9.268 21.798 1.00 86.75 76 PRO A N 1
ATOM 637 C CA . PRO A 1 76 ? -4.803 8.249 21.859 1.00 86.75 76 PRO A CA 1
ATOM 638 C C . PRO A 1 76 ? -5.799 8.437 20.710 1.00 86.75 76 PRO A C 1
ATOM 640 O O . PRO A 1 76 ? -6.135 9.565 20.350 1.00 86.75 76 PRO A O 1
ATOM 643 N N . LEU A 1 77 ? -6.290 7.327 20.163 1.00 90.38 77 LEU A N 1
ATOM 644 C CA . LEU A 1 77 ? -7.381 7.349 19.193 1.00 90.38 77 LEU A CA 1
ATOM 645 C C . LEU A 1 77 ? -8.701 7.587 19.932 1.00 90.38 77 LEU A C 1
ATOM 647 O O . LEU A 1 77 ? -8.959 6.958 20.958 1.00 90.38 77 LEU A O 1
ATOM 651 N N . SER A 1 78 ? -9.534 8.484 19.411 1.00 90.62 78 SER A N 1
ATOM 652 C CA . SER A 1 78 ? -10.856 8.800 19.967 1.00 90.62 78 SER A CA 1
ATOM 653 C C . SER A 1 78 ? -11.957 7.839 19.504 1.00 90.62 78 SER A C 1
ATOM 655 O O . SER A 1 78 ? -13.071 7.901 20.018 1.00 90.62 78 SER A O 1
ATOM 657 N N . TYR A 1 79 ? -11.662 6.949 18.553 1.00 94.44 79 TYR A N 1
ATOM 658 C CA . TYR A 1 79 ? -12.604 5.997 17.970 1.00 94.44 79 TYR A CA 1
ATOM 659 C C . TYR A 1 79 ? -11.889 4.738 17.456 1.00 94.44 79 TYR A C 1
ATOM 661 O O . TYR A 1 79 ? -10.662 4.689 17.343 1.00 94.44 79 TYR A O 1
ATOM 669 N N . ASP A 1 80 ? -12.677 3.714 17.128 1.00 96.31 80 ASP A N 1
ATOM 670 C CA . ASP A 1 80 ? -12.195 2.501 16.468 1.00 96.31 80 ASP A CA 1
ATOM 671 C C . ASP A 1 80 ? -12.134 2.709 14.945 1.00 96.31 80 ASP A C 1
ATOM 673 O O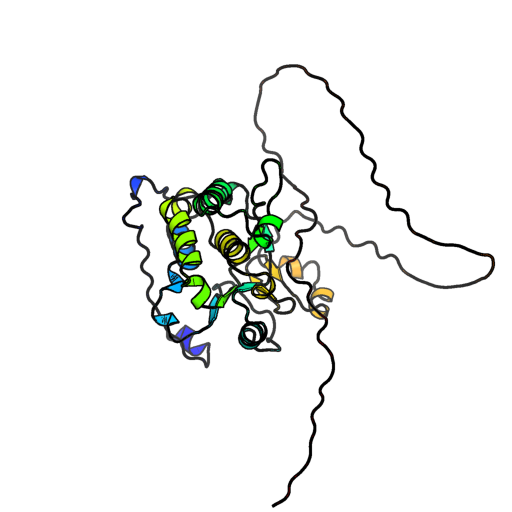 . ASP A 1 80 ? -13.158 2.807 14.263 1.00 96.31 80 ASP A O 1
ATOM 677 N N . VAL A 1 81 ? -10.917 2.767 14.401 1.00 96.69 81 VAL A N 1
ATOM 678 C CA . VAL A 1 81 ? -10.664 2.931 12.961 1.00 96.69 81 VAL A CA 1
ATOM 679 C C . VAL A 1 81 ? -11.251 1.792 12.120 1.00 96.69 81 VAL A C 1
ATOM 681 O O . VAL A 1 81 ? -11.656 2.023 10.983 1.00 96.69 81 VAL A O 1
ATOM 684 N N . PHE A 1 82 ? -11.354 0.572 12.658 1.00 97.94 82 PHE A N 1
ATOM 685 C CA . PHE A 1 82 ? -11.974 -0.551 11.954 1.00 97.94 82 PHE A CA 1
ATOM 686 C C . PHE A 1 82 ? -13.499 -0.418 11.925 1.00 97.94 82 PHE A C 1
ATOM 688 O O . PHE A 1 82 ? -14.116 -0.742 10.911 1.00 97.94 82 PHE A O 1
ATOM 695 N N . ALA A 1 83 ? -14.108 0.131 12.981 1.00 97.75 83 ALA A N 1
ATOM 696 C CA . ALA A 1 83 ? -15.539 0.434 12.988 1.00 97.75 83 ALA A CA 1
ATOM 697 C C . ALA A 1 83 ? -15.904 1.504 11.943 1.00 97.75 83 ALA A C 1
ATOM 699 O O . ALA A 1 83 ? -16.936 1.392 11.280 1.00 97.75 83 ALA A O 1
ATOM 700 N N . VAL A 1 84 ? -15.035 2.503 11.732 1.00 97.19 84 VAL A N 1
ATOM 701 C CA . VAL A 1 84 ? -15.195 3.483 10.642 1.00 97.19 84 VAL A CA 1
ATOM 702 C C . VAL A 1 84 ? -15.163 2.782 9.287 1.00 97.19 84 VAL A C 1
ATOM 704 O O . VAL A 1 84 ? -16.101 2.943 8.502 1.00 97.19 84 VAL A O 1
ATOM 707 N N . MET A 1 85 ? -14.143 1.951 9.041 1.00 98.25 85 MET A N 1
ATOM 708 C CA . MET A 1 85 ? -14.023 1.193 7.791 1.00 98.25 85 MET A CA 1
ATOM 709 C C . MET A 1 85 ? -15.280 0.366 7.502 1.00 98.25 85 MET A C 1
ATOM 711 O O . MET A 1 85 ? -15.783 0.380 6.378 1.00 98.25 85 MET A O 1
ATOM 715 N N . GLU A 1 86 ? -15.818 -0.312 8.515 1.00 98.06 86 GLU A N 1
ATOM 716 C CA . GLU A 1 86 ? -17.016 -1.132 8.362 1.00 98.06 86 GLU A CA 1
ATOM 717 C C . GLU A 1 86 ? -18.276 -0.295 8.111 1.00 98.06 86 GLU A C 1
ATOM 719 O O . GLU A 1 86 ? -19.010 -0.555 7.154 1.00 98.06 86 GLU A O 1
ATOM 724 N N . SER A 1 87 ? -18.497 0.769 8.891 1.00 97.25 87 SER A N 1
ATOM 725 C CA . SER A 1 87 ? -19.676 1.637 8.740 1.00 97.25 87 SER A CA 1
ATOM 726 C C . SER A 1 87 ? -19.757 2.301 7.359 1.00 97.25 87 SER A C 1
ATOM 728 O O . SER A 1 87 ? -20.840 2.420 6.784 1.00 97.25 87 SER A O 1
ATOM 730 N N . MET A 1 88 ? -18.605 2.658 6.785 1.00 96.75 88 MET A N 1
ATOM 731 C CA . MET A 1 88 ? -18.492 3.240 5.445 1.00 96.75 88 MET A CA 1
ATOM 732 C C . MET A 1 88 ? -18.445 2.187 4.332 1.00 96.75 88 MET A C 1
ATOM 734 O O . MET A 1 88 ? -18.394 2.534 3.152 1.00 96.75 88 MET A O 1
ATOM 738 N N . ARG A 1 89 ? -18.448 0.891 4.679 1.00 97.81 89 ARG A N 1
ATOM 739 C CA . ARG A 1 89 ? -18.201 -0.231 3.756 1.00 97.81 89 ARG A CA 1
ATOM 740 C C . ARG A 1 89 ? -16.882 -0.081 2.985 1.00 97.81 89 ARG A C 1
ATOM 742 O O . ARG A 1 89 ? -16.726 -0.616 1.880 1.00 97.81 89 ARG A O 1
ATOM 749 N N . ALA A 1 90 ? -15.914 0.600 3.586 1.00 98.25 90 ALA A N 1
ATOM 750 C CA . ALA A 1 90 ? -14.632 0.920 2.994 1.00 98.25 90 ALA A CA 1
ATOM 751 C C . ALA A 1 90 ? -13.737 -0.313 2.852 1.00 98.25 90 ALA A C 1
ATOM 753 O O . ALA A 1 90 ? -13.817 -1.277 3.609 1.00 98.25 90 ALA A O 1
ATOM 754 N N . SER A 1 91 ? -12.876 -0.285 1.840 1.00 98.44 91 SER A N 1
ATOM 755 C CA . SER A 1 91 ? -11.906 -1.343 1.551 1.00 98.44 91 SER A CA 1
ATOM 756 C C . SER A 1 91 ? -10.461 -0.876 1.689 1.00 98.44 91 SER A C 1
ATOM 758 O O . SER A 1 91 ? -9.579 -1.720 1.848 1.00 98.44 91 SER A O 1
ATOM 760 N N . TYR A 1 92 ? -10.213 0.434 1.671 1.00 98.44 92 TYR A N 1
ATOM 761 C CA . TYR A 1 92 ? -8.887 1.005 1.874 1.00 98.44 92 TYR A CA 1
ATOM 762 C C . TYR A 1 92 ? -8.954 2.325 2.649 1.00 98.44 92 TYR A C 1
ATOM 764 O O . TYR A 1 92 ? -9.869 3.116 2.448 1.00 98.44 92 TYR A O 1
ATOM 772 N N . GLY A 1 93 ? -7.989 2.554 3.531 1.00 97.81 93 GLY A N 1
ATOM 773 C CA . GLY A 1 93 ? -7.904 3.716 4.399 1.00 97.81 93 GLY A CA 1
ATOM 774 C C . GLY A 1 93 ? -6.471 4.235 4.497 1.00 97.81 93 GLY A C 1
ATOM 775 O O . GLY A 1 93 ? -5.534 3.441 4.634 1.00 97.81 93 GLY A O 1
ATOM 776 N N . TYR A 1 94 ? -6.303 5.554 4.416 1.00 95.81 94 TYR A N 1
ATOM 777 C CA . TYR A 1 94 ? -5.005 6.235 4.357 1.00 95.81 94 TYR A CA 1
ATOM 778 C C . TYR A 1 94 ? -5.018 7.562 5.127 1.00 95.81 94 TYR A C 1
ATOM 780 O O . TYR A 1 94 ? -6.078 8.055 5.496 1.00 95.81 94 TYR A O 1
ATOM 788 N N . ILE A 1 95 ? -3.834 8.134 5.355 1.00 93.38 95 ILE A N 1
ATOM 789 C CA . ILE A 1 95 ? -3.646 9.430 6.046 1.00 93.38 95 ILE A CA 1
ATOM 790 C C . ILE A 1 95 ? -2.914 10.480 5.203 1.00 93.38 95 ILE A C 1
ATOM 792 O O . ILE A 1 95 ? -2.835 11.635 5.600 1.00 93.38 95 ILE A O 1
ATOM 796 N N . ASP A 1 96 ? -2.273 10.070 4.105 1.00 91.00 96 ASP A N 1
ATOM 797 C CA . ASP A 1 96 ? -1.485 10.972 3.270 1.00 91.00 96 ASP A CA 1
ATOM 798 C C . ASP A 1 96 ? -1.373 10.451 1.833 1.00 91.00 96 ASP A C 1
ATOM 800 O O . ASP A 1 96 ? -1.238 9.240 1.596 1.00 91.00 96 ASP A O 1
ATOM 804 N N . VAL A 1 97 ? -1.415 11.392 0.888 1.00 91.44 97 VAL A N 1
ATOM 805 C CA . VAL A 1 97 ? -1.082 11.187 -0.524 1.00 91.44 97 VAL A CA 1
ATOM 806 C C . VAL A 1 97 ? 0.022 12.164 -0.885 1.00 91.44 97 VAL A C 1
ATOM 808 O O . VAL A 1 97 ? -0.131 13.375 -0.740 1.00 91.44 97 VAL A O 1
ATOM 811 N N . ASN A 1 98 ? 1.108 11.640 -1.434 1.00 89.44 98 ASN A N 1
ATOM 812 C CA . ASN A 1 98 ? 2.198 12.443 -1.970 1.00 89.44 98 ASN A CA 1
ATOM 813 C C . ASN A 1 98 ? 2.662 11.870 -3.310 1.00 89.44 98 ASN A C 1
ATOM 815 O O . ASN A 1 98 ? 2.083 10.916 -3.822 1.00 89.44 98 ASN A O 1
ATOM 819 N N . VAL A 1 99 ? 3.665 12.492 -3.923 1.00 90.44 99 VAL A N 1
ATOM 820 C CA . VAL A 1 99 ? 4.167 12.095 -5.242 1.00 90.44 99 VAL A CA 1
ATOM 821 C C . VAL A 1 99 ? 5.465 11.316 -5.074 1.00 90.44 99 VAL A C 1
ATOM 823 O O . VAL A 1 99 ? 6.381 11.731 -4.363 1.00 90.44 99 VAL A O 1
ATOM 826 N N . GLU A 1 100 ? 5.541 10.162 -5.726 1.00 88.94 100 GLU A N 1
ATOM 827 C CA . GLU A 1 100 ? 6.741 9.344 -5.779 1.00 88.94 100 GLU A CA 1
ATOM 828 C C . GLU A 1 100 ? 7.853 10.034 -6.580 1.00 88.94 100 GLU A C 1
ATOM 830 O O . GLU A 1 100 ? 7.628 10.794 -7.520 1.00 88.94 100 GLU A O 1
ATOM 835 N N . THR A 1 101 ? 9.094 9.726 -6.229 1.00 84.81 101 THR A N 1
ATOM 836 C CA . THR A 1 101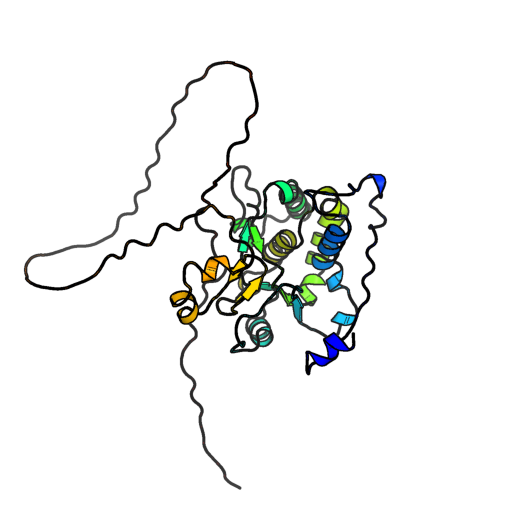 ? 10.261 10.151 -6.994 1.00 84.81 101 THR A CA 1
ATOM 837 C C . THR A 1 101 ? 10.198 9.615 -8.427 1.00 84.81 101 THR A C 1
ATOM 839 O O . THR A 1 101 ? 9.978 8.424 -8.655 1.00 84.81 101 THR A O 1
ATOM 842 N N . ALA A 1 102 ? 10.455 10.484 -9.410 1.00 83.06 102 ALA A N 1
ATOM 843 C CA . ALA A 1 102 ? 10.351 10.139 -10.831 1.00 83.06 102 ALA A CA 1
ATOM 844 C C . ALA A 1 102 ? 11.170 8.891 -11.215 1.00 83.06 102 ALA A C 1
ATOM 846 O O . ALA A 1 102 ? 10.729 8.084 -12.022 1.00 83.06 102 ALA A O 1
ATOM 847 N N . GLN A 1 103 ? 12.330 8.686 -10.580 1.00 82.50 103 GLN A N 1
ATOM 848 C CA . GLN A 1 103 ? 13.198 7.523 -10.807 1.00 82.50 103 GLN A CA 1
ATOM 849 C C . GLN A 1 103 ? 12.548 6.185 -10.423 1.00 82.50 103 GLN A C 1
ATOM 851 O O . GLN A 1 103 ? 12.874 5.159 -11.009 1.00 82.50 103 GLN A O 1
ATOM 856 N N . VAL A 1 104 ? 11.667 6.179 -9.420 1.00 80.38 104 VAL A N 1
ATOM 857 C CA . VAL A 1 104 ? 10.924 4.984 -8.988 1.00 80.38 104 VAL A CA 1
ATOM 858 C C . VAL A 1 104 ? 9.664 4.793 -9.813 1.00 80.38 104 VAL A C 1
ATOM 860 O O . VAL A 1 104 ? 9.258 3.662 -10.056 1.00 80.38 104 VAL A O 1
ATOM 863 N N . ALA A 1 105 ? 9.025 5.892 -10.207 1.00 81.06 105 ALA A N 1
ATOM 864 C CA . ALA A 1 105 ? 7.826 5.863 -11.031 1.00 81.06 105 ALA A CA 1
ATOM 865 C C . ALA A 1 105 ? 8.121 5.479 -12.494 1.00 81.06 105 ALA A C 1
ATOM 867 O O . ALA A 1 105 ? 7.202 5.077 -13.210 1.00 81.06 105 ALA A O 1
ATOM 868 N N . ASP A 1 106 ? 9.383 5.572 -12.926 1.00 85.69 106 ASP A N 1
ATOM 869 C CA . ASP A 1 106 ? 9.809 5.280 -14.295 1.00 85.69 106 ASP A CA 1
ATOM 870 C C . ASP A 1 106 ? 9.436 3.851 -14.726 1.00 85.69 106 ASP A C 1
ATOM 872 O O . ASP A 1 106 ? 9.737 2.863 -14.045 1.00 85.69 106 ASP A O 1
ATOM 876 N N . GLY A 1 107 ? 8.725 3.741 -15.849 1.00 90.06 107 GLY A N 1
ATOM 877 C CA . GLY A 1 107 ? 8.207 2.487 -16.397 1.00 90.06 107 GLY A CA 1
ATOM 878 C C . GLY A 1 107 ? 6.989 1.899 -15.670 1.00 90.06 107 GLY A C 1
ATOM 879 O O . GLY A 1 107 ? 6.323 1.018 -16.223 1.00 90.06 107 GLY A O 1
ATOM 880 N N . LEU A 1 108 ? 6.678 2.341 -14.443 1.00 92.25 108 LEU A N 1
ATOM 881 C CA . LEU A 1 108 ? 5.519 1.835 -13.702 1.00 92.25 108 LEU A CA 1
ATOM 882 C C . LEU A 1 108 ? 4.227 2.325 -14.354 1.00 92.25 108 LEU A C 1
ATOM 884 O O . LEU A 1 108 ? 3.319 1.526 -14.565 1.00 92.25 108 LEU A O 1
ATOM 888 N N . ALA A 1 109 ? 4.157 3.607 -14.726 1.00 87.75 109 ALA A N 1
ATOM 889 C CA . ALA A 1 109 ? 2.990 4.175 -15.402 1.00 87.75 109 ALA A CA 1
ATOM 890 C C . ALA A 1 109 ? 2.641 3.386 -16.675 1.00 87.75 109 ALA A C 1
ATOM 892 O O . ALA A 1 109 ? 1.494 2.986 -16.860 1.00 87.75 109 ALA A O 1
ATOM 893 N N . GLU A 1 110 ? 3.639 3.097 -17.510 1.00 90.81 110 GLU A N 1
ATOM 894 C CA . GLU A 1 110 ? 3.505 2.312 -18.739 1.00 90.81 110 GLU A CA 1
ATOM 895 C C . GLU A 1 110 ? 3.002 0.896 -18.439 1.00 90.81 110 GLU A C 1
ATOM 897 O O . GLU A 1 110 ? 2.057 0.425 -19.069 1.00 90.81 110 GLU A O 1
ATOM 902 N N . CYS A 1 111 ? 3.579 0.235 -17.430 1.00 93.94 111 CYS A N 1
ATOM 903 C CA . CYS A 1 111 ? 3.171 -1.108 -17.024 1.00 93.94 111 CYS A CA 1
ATOM 904 C C . CYS A 1 111 ? 1.689 -1.164 -16.619 1.00 93.94 111 CYS A C 1
ATOM 906 O O . CYS A 1 111 ? 0.973 -2.093 -17.005 1.00 93.94 111 CYS A O 1
ATOM 908 N N . ILE A 1 112 ? 1.216 -0.159 -15.880 1.00 90.38 112 ILE A N 1
ATOM 909 C CA . ILE A 1 112 ? -0.184 -0.044 -15.458 1.00 90.38 112 ILE A CA 1
ATOM 910 C C . ILE A 1 112 ? -1.102 0.283 -16.635 1.00 90.38 112 ILE A C 1
ATOM 912 O O . ILE A 1 112 ? -2.180 -0.297 -16.760 1.00 90.38 112 ILE A O 1
ATOM 916 N N . GLU A 1 113 ? -0.688 1.178 -17.526 1.00 87.12 113 GLU A N 1
ATOM 917 C CA . GLU A 1 113 ? -1.452 1.495 -18.733 1.00 87.12 113 GLU A CA 1
ATOM 918 C C . GLU A 1 113 ? -1.630 0.277 -19.637 1.00 87.12 113 GLU A C 1
ATOM 920 O O . GLU A 1 113 ? -2.722 0.060 -20.165 1.00 87.12 113 GLU A O 1
ATOM 925 N N . ASP A 1 114 ? -0.593 -0.547 -19.775 1.00 91.38 114 ASP A N 1
ATOM 926 C CA . ASP A 1 114 ? -0.665 -1.794 -20.529 1.00 91.38 114 ASP A CA 1
ATOM 927 C C . ASP A 1 114 ? -1.623 -2.800 -19.882 1.00 91.38 114 ASP A C 1
ATOM 929 O O . ASP A 1 114 ? -2.363 -3.481 -20.593 1.00 91.38 114 ASP A O 1
ATOM 933 N N . PHE A 1 115 ? -1.678 -2.858 -18.546 1.00 92.31 115 PHE A N 1
ATOM 934 C CA . PHE A 1 115 ? -2.671 -3.664 -17.833 1.00 92.31 115 PHE A CA 1
ATOM 935 C C . PHE A 1 115 ? -4.101 -3.184 -18.102 1.00 92.31 115 PHE A C 1
ATOM 937 O O . PHE A 1 115 ? -4.980 -3.991 -18.411 1.00 92.31 115 PHE A O 1
ATOM 944 N N . ILE A 1 116 ? -4.343 -1.876 -17.989 1.00 88.06 116 ILE A N 1
ATOM 945 C CA . ILE A 1 116 ? -5.665 -1.270 -18.200 1.00 88.06 116 ILE A CA 1
ATOM 946 C C . ILE A 1 116 ? -6.128 -1.518 -19.643 1.00 88.06 116 ILE A C 1
ATOM 948 O O . ILE A 1 116 ? -7.214 -2.058 -19.863 1.00 88.06 116 ILE A O 1
ATOM 952 N N . ARG A 1 117 ? -5.262 -1.231 -20.626 1.00 87.38 117 ARG A N 1
ATOM 953 C CA . ARG A 1 117 ? -5.546 -1.439 -22.053 1.00 87.38 117 ARG A CA 1
ATOM 954 C C . ARG A 1 117 ? -5.773 -2.915 -22.381 1.00 87.38 117 ARG A C 1
ATOM 956 O O . ARG A 1 117 ? -6.711 -3.245 -23.100 1.00 87.38 117 ARG A O 1
ATOM 963 N N . GLY A 1 118 ? -4.936 -3.806 -21.847 1.00 87.19 118 GLY A N 1
ATOM 964 C CA . GLY A 1 118 ? -5.024 -5.249 -22.076 1.00 87.19 118 GLY A CA 1
ATOM 965 C C . GLY A 1 118 ? -6.298 -5.891 -21.520 1.00 87.19 118 GLY A C 1
ATOM 966 O O . GLY A 1 118 ? -6.725 -6.928 -22.023 1.00 87.19 118 GLY A O 1
ATOM 967 N N . ASN A 1 119 ? -6.939 -5.265 -20.529 1.00 83.38 119 ASN A N 1
ATOM 968 C CA . ASN A 1 119 ? -8.232 -5.700 -19.998 1.00 83.38 119 ASN A CA 1
ATOM 969 C C . ASN A 1 119 ? -9.439 -5.056 -20.708 1.00 83.38 119 ASN A C 1
ATOM 971 O O . ASN A 1 119 ? -10.573 -5.302 -20.303 1.00 83.38 119 ASN A O 1
ATOM 975 N N . GLY A 1 120 ? -9.218 -4.273 -21.773 1.00 72.31 120 GLY A N 1
ATOM 976 C CA . GLY A 1 120 ? -10.288 -3.677 -22.579 1.00 72.31 120 GLY A CA 1
ATOM 977 C C . GLY A 1 120 ? -11.091 -2.600 -21.850 1.00 72.31 120 GLY A C 1
ATOM 978 O O . GLY A 1 120 ? -12.229 -2.327 -22.223 1.00 72.31 120 GLY A O 1
ATOM 979 N N . THR A 1 121 ? -10.523 -2.013 -20.799 1.00 71.00 121 THR A N 1
ATOM 980 C CA . THR A 1 121 ? -11.164 -0.974 -19.991 1.00 71.00 121 THR A CA 1
ATOM 981 C C . THR A 1 121 ? -10.460 0.355 -20.203 1.00 71.00 121 THR A C 1
ATOM 983 O O . THR A 1 121 ? -9.232 0.406 -20.189 1.00 71.00 121 THR A O 1
ATOM 986 N N . GLU A 1 122 ? -11.224 1.435 -20.345 1.00 79.69 122 GLU A N 1
ATOM 987 C CA . GLU A 1 122 ? -10.695 2.787 -20.138 1.00 79.69 122 GLU A CA 1
ATOM 988 C C . GLU A 1 122 ? -10.177 2.938 -18.695 1.00 79.69 122 GLU A C 1
ATOM 990 O O . GLU A 1 122 ? -10.626 2.199 -17.807 1.00 79.69 122 GLU A O 1
ATOM 995 N N . PRO A 1 123 ? -9.251 3.880 -18.425 1.00 80.81 123 PRO A N 1
ATOM 996 C CA . PRO A 1 123 ? -8.876 4.227 -17.062 1.00 80.81 123 PRO A CA 1
ATOM 997 C C . PRO A 1 123 ? -10.129 4.492 -16.211 1.00 80.81 123 PRO A C 1
ATOM 999 O O . PRO A 1 123 ? -10.973 5.300 -16.606 1.00 80.81 123 PRO A O 1
ATOM 1002 N N . PRO A 1 124 ? -10.279 3.828 -15.053 1.00 85.62 124 PRO A N 1
ATOM 1003 C CA . PRO A 1 124 ? -11.403 4.075 -14.158 1.00 85.62 124 PRO A CA 1
ATOM 1004 C C . PRO A 1 124 ? -11.474 5.557 -13.771 1.00 85.62 124 PRO A C 1
ATOM 1006 O O . PRO A 1 124 ? -10.415 6.165 -13.590 1.00 85.62 124 PRO A O 1
ATOM 1009 N N . PRO A 1 125 ? -12.676 6.143 -13.592 1.00 85.69 125 PRO A N 1
ATOM 1010 C CA . PRO A 1 125 ? -12.821 7.583 -13.373 1.00 85.69 125 PRO A CA 1
ATOM 1011 C C . PRO A 1 125 ? -11.946 8.130 -12.243 1.00 85.69 125 PRO A C 1
ATOM 1013 O O . PRO A 1 125 ? -11.362 9.198 -12.383 1.00 85.69 125 PRO A O 1
ATOM 1016 N N . LEU A 1 126 ? -11.806 7.375 -11.148 1.00 91.19 126 LEU A N 1
ATOM 1017 C CA . LEU A 1 126 ? -10.985 7.778 -10.012 1.00 91.19 126 LEU A CA 1
ATOM 1018 C C . LEU A 1 126 ? -9.484 7.770 -10.339 1.00 91.19 126 LEU A C 1
ATOM 1020 O O . LEU A 1 126 ? -8.802 8.753 -10.069 1.00 91.19 126 LEU A O 1
ATOM 1024 N N . PHE A 1 127 ? -8.961 6.704 -10.953 1.00 91.25 127 PHE A N 1
ATOM 1025 C CA . PHE A 1 127 ? -7.564 6.662 -11.400 1.00 91.25 127 PHE A CA 1
ATOM 1026 C C . PHE A 1 127 ? -7.266 7.743 -12.446 1.00 91.25 127 PHE A C 1
ATOM 1028 O O . PHE A 1 127 ? -6.187 8.339 -12.450 1.00 91.25 127 PHE A O 1
ATOM 1035 N N . ASP A 1 128 ? -8.236 8.039 -13.311 1.00 90.94 128 ASP A N 1
ATOM 1036 C CA . ASP A 1 128 ? -8.092 9.062 -14.335 1.00 90.94 128 ASP A CA 1
ATOM 1037 C C . ASP A 1 128 ? -7.850 10.461 -13.741 1.00 90.94 128 ASP A C 1
ATOM 1039 O O . ASP A 1 128 ? -7.095 11.241 -14.322 1.00 90.94 128 ASP A O 1
ATOM 1043 N N . LEU A 1 129 ? -8.349 10.766 -12.536 1.00 91.62 129 LEU A N 1
ATOM 1044 C CA . LEU A 1 129 ? -8.066 12.034 -11.844 1.00 91.62 129 LEU A CA 1
ATOM 1045 C C . LEU A 1 129 ? -6.577 12.265 -11.548 1.00 91.62 129 LEU A C 1
ATOM 1047 O O . LEU A 1 129 ? -6.176 13.416 -11.367 1.00 91.62 129 LEU A O 1
ATOM 1051 N N . PHE A 1 130 ? -5.753 11.216 -11.559 1.00 91.62 130 PHE A N 1
ATOM 1052 C CA . PHE A 1 130 ? -4.308 11.269 -11.296 1.00 91.62 130 PHE A CA 1
ATOM 1053 C C . PHE A 1 130 ? -3.473 11.130 -12.562 1.00 91.62 130 PHE A C 1
ATOM 1055 O O . PHE A 1 130 ? -2.265 10.919 -12.506 1.00 91.62 130 PHE A O 1
ATOM 1062 N N . ARG A 1 131 ? -4.106 11.239 -13.735 1.00 91.25 131 ARG A N 1
ATOM 1063 C CA . ARG A 1 131 ? -3.399 11.260 -15.013 1.00 91.25 131 ARG A CA 1
ATOM 1064 C C . ARG A 1 131 ? -3.199 12.694 -15.506 1.00 91.25 131 ARG A C 1
ATOM 1066 O O . ARG A 1 131 ? -4.155 13.478 -15.561 1.00 91.25 131 ARG A O 1
ATOM 1073 N N . ARG A 1 132 ? -1.975 13.045 -15.906 1.00 90.12 132 ARG A N 1
ATOM 1074 C CA . ARG A 1 132 ? -1.546 14.385 -16.362 1.00 90.12 132 ARG A CA 1
ATOM 1075 C C . ARG A 1 132 ? -0.752 14.301 -17.674 1.00 90.12 132 ARG A C 1
ATOM 1077 O O . ARG A 1 132 ? -0.238 13.242 -18.015 1.00 90.12 132 ARG A O 1
ATOM 1084 N N . GLY A 1 133 ? -0.643 15.421 -18.394 1.00 88.00 133 GLY A N 1
ATOM 1085 C CA . GLY A 1 133 ? 0.157 15.543 -19.624 1.00 88.00 133 GLY A CA 1
ATOM 1086 C C . GLY A 1 133 ? -0.519 15.043 -20.908 1.00 88.00 133 GLY A C 1
ATOM 1087 O O . GLY A 1 133 ? -1.690 14.667 -20.901 1.00 88.00 133 GLY A O 1
ATOM 1088 N N . THR A 1 134 ? 0.236 15.048 -22.013 1.00 84.94 134 THR A N 1
ATOM 1089 C CA . THR A 1 134 ? -0.202 14.585 -23.344 1.00 84.94 134 THR A CA 1
ATOM 1090 C C . THR A 1 134 ? 0.900 13.712 -23.974 1.00 84.94 134 THR A C 1
ATOM 1092 O O . THR A 1 134 ? 1.942 14.257 -24.337 1.00 84.94 134 THR A O 1
ATOM 1095 N N . PRO A 1 135 ? 0.711 12.384 -24.130 1.00 84.75 135 PRO A N 1
ATOM 1096 C CA . PRO A 1 135 ? -0.442 11.606 -23.670 1.00 84.75 135 PRO A CA 1
ATOM 1097 C C . PRO A 1 135 ? -0.560 11.624 -22.140 1.00 84.75 135 PRO A C 1
ATOM 1099 O O . PRO A 1 135 ? 0.443 11.742 -21.438 1.00 84.75 135 PRO A O 1
ATOM 1102 N N . ARG A 1 136 ? -1.790 11.517 -21.623 1.00 87.69 136 ARG A N 1
ATOM 1103 C CA . ARG A 1 136 ? -2.034 11.513 -20.175 1.00 87.69 136 ARG A CA 1
ATOM 1104 C C . ARG A 1 136 ? -1.394 10.280 -19.549 1.00 87.69 136 ARG A C 1
ATOM 1106 O O . ARG A 1 136 ? -1.705 9.195 -20.017 1.00 87.69 136 ARG A O 1
ATOM 1113 N N . ARG A 1 137 ? -0.593 10.431 -18.494 1.00 87.75 137 ARG A N 1
ATOM 1114 C CA . ARG A 1 137 ? 0.018 9.342 -17.702 1.00 87.75 137 ARG A CA 1
ATOM 1115 C C . ARG A 1 137 ? -0.200 9.580 -16.216 1.00 87.75 137 ARG A C 1
ATOM 1117 O O . ARG A 1 137 ? -0.408 10.725 -15.827 1.00 87.75 137 ARG A O 1
ATOM 1124 N N . TRP A 1 138 ? -0.160 8.524 -15.404 1.00 91.44 138 TRP A N 1
ATOM 1125 C CA . TRP A 1 138 ? -0.185 8.654 -13.940 1.00 91.44 138 TRP A CA 1
ATOM 1126 C C . TRP A 1 138 ? 0.917 9.613 -13.465 1.00 91.44 138 TRP A C 1
ATOM 1128 O O . TRP A 1 138 ? 2.049 9.542 -13.935 1.00 91.44 138 TRP A O 1
ATOM 1138 N N . ASP A 1 139 ? 0.565 10.528 -12.567 1.00 90.75 139 ASP A N 1
ATOM 1139 C CA . ASP A 1 139 ? 1.403 11.653 -12.142 1.00 90.75 139 ASP A CA 1
ATOM 1140 C C . ASP A 1 139 ? 2.411 11.316 -11.033 1.00 90.75 139 ASP A C 1
ATOM 1142 O O . ASP A 1 139 ? 3.126 12.199 -10.563 1.00 90.75 139 ASP A O 1
ATOM 1146 N N . GLY A 1 140 ? 2.488 10.050 -10.619 1.00 92.00 140 GLY A N 1
ATOM 1147 C CA . GLY A 1 140 ? 3.363 9.613 -9.534 1.00 92.00 140 GLY A CA 1
ATOM 1148 C C . GLY A 1 140 ? 2.685 9.592 -8.160 1.00 92.00 140 GLY A C 1
ATOM 1149 O O . GLY A 1 140 ? 3.335 9.206 -7.190 1.00 92.00 140 GLY A O 1
ATOM 1150 N N . SER A 1 141 ? 1.405 9.970 -8.051 1.00 94.62 141 SER A N 1
ATOM 1151 C CA . SER A 1 141 ? 0.651 9.957 -6.788 1.00 94.62 141 SER A CA 1
ATOM 1152 C C . SER A 1 141 ? 0.678 8.594 -6.098 1.00 94.62 141 SER A C 1
ATOM 1154 O O . SER A 1 141 ? 0.373 7.569 -6.708 1.00 94.62 141 SER A O 1
ATOM 1156 N N . LYS A 1 142 ? 1.002 8.582 -4.809 1.00 94.81 142 LYS A N 1
ATOM 1157 C CA . LYS A 1 142 ? 1.137 7.392 -3.975 1.00 94.81 142 LYS A CA 1
ATOM 1158 C C . LYS A 1 142 ? 0.495 7.596 -2.606 1.00 94.81 142 LYS A C 1
ATOM 1160 O O . LYS A 1 142 ? 0.479 8.708 -2.086 1.00 94.81 142 LYS A O 1
ATOM 1165 N N . PHE A 1 143 ? 0.021 6.511 -1.998 1.00 94.44 143 PHE A N 1
ATOM 1166 C CA . PHE A 1 143 ? -0.326 6.509 -0.579 1.00 94.44 143 PHE A CA 1
ATOM 1167 C C . PHE A 1 143 ? 0.922 6.274 0.247 1.00 94.44 143 PHE A C 1
ATOM 1169 O O . PHE A 1 143 ? 1.761 5.456 -0.123 1.00 94.44 143 PHE A O 1
ATOM 1176 N N . TYR A 1 144 ? 1.010 6.908 1.406 1.00 89.25 144 TYR A N 1
ATOM 1177 C CA . TYR A 1 144 ? 2.083 6.621 2.346 1.00 89.25 144 TYR A CA 1
ATOM 1178 C C . TYR A 1 144 ? 1.776 5.344 3.152 1.00 89.25 144 TYR A C 1
ATOM 1180 O O . TYR A 1 144 ? 1.236 5.403 4.256 1.00 89.25 144 TYR A O 1
ATOM 1188 N N . THR A 1 145 ? 2.077 4.162 2.588 1.00 88.81 145 THR A N 1
ATOM 1189 C CA . THR A 1 145 ? 1.576 2.858 3.095 1.00 88.81 145 THR A CA 1
ATOM 1190 C C . THR A 1 145 ? 2.198 2.396 4.412 1.00 88.81 145 THR A C 1
ATOM 1192 O O . THR A 1 145 ? 1.841 1.335 4.930 1.00 88.81 145 THR A O 1
ATOM 1195 N N . ASN A 1 146 ? 3.101 3.184 5.001 1.00 88.88 146 ASN A N 1
ATOM 1196 C CA . ASN A 1 146 ? 3.526 2.992 6.389 1.00 88.88 146 ASN A CA 1
ATOM 1197 C C . ASN A 1 146 ? 2.320 3.068 7.341 1.00 88.88 146 ASN A C 1
ATOM 1199 O O . ASN A 1 146 ? 2.309 2.374 8.354 1.00 88.88 146 ASN A O 1
ATOM 1203 N N . PHE A 1 147 ? 1.299 3.852 6.973 1.00 93.31 147 PHE A N 1
ATOM 1204 C CA . PHE A 1 147 ? -0.054 3.751 7.503 1.00 93.31 147 PHE A CA 1
ATOM 1205 C C . PHE A 1 147 ? -0.979 3.248 6.391 1.00 93.31 147 PHE A C 1
ATOM 1207 O O . PHE A 1 147 ? -1.243 3.951 5.416 1.00 93.31 147 PHE A O 1
ATOM 1214 N N . GLN A 1 148 ? -1.516 2.042 6.543 1.00 94.62 148 GLN A N 1
ATOM 1215 C CA . GLN A 1 148 ? -2.624 1.579 5.707 1.00 94.62 148 GLN A CA 1
ATOM 1216 C C . GLN A 1 148 ? -3.573 0.710 6.520 1.00 94.62 148 GLN A C 1
ATOM 1218 O O . GLN A 1 148 ? -3.134 -0.190 7.243 1.00 94.62 148 GLN A O 1
ATOM 1223 N N . ILE A 1 149 ? -4.870 0.950 6.352 1.00 97.62 149 ILE A N 1
ATOM 1224 C CA . ILE A 1 149 ? -5.927 0.068 6.843 1.00 97.62 149 ILE A CA 1
ATOM 1225 C C . ILE A 1 149 ? -6.656 -0.473 5.624 1.00 97.62 149 ILE A C 1
ATOM 1227 O O . ILE A 1 149 ? -7.125 0.292 4.790 1.00 97.62 149 ILE A O 1
ATOM 1231 N N . ALA A 1 150 ? -6.731 -1.788 5.473 1.00 98.06 150 ALA A N 1
ATOM 1232 C CA . ALA A 1 150 ? -7.304 -2.388 4.275 1.00 98.06 150 ALA A CA 1
ATOM 1233 C C . ALA A 1 150 ? -8.159 -3.601 4.613 1.00 98.06 150 ALA A C 1
ATOM 1235 O O . ALA A 1 150 ? -7.807 -4.401 5.482 1.00 98.06 150 ALA A O 1
ATOM 1236 N N . ARG A 1 151 ? -9.260 -3.767 3.875 1.00 98.50 151 ARG A N 1
ATOM 1237 C CA . ARG A 1 151 ? -10.053 -4.995 3.914 1.00 98.50 151 ARG A CA 1
ATOM 1238 C C . ARG A 1 151 ? -9.259 -6.101 3.223 1.00 98.50 151 ARG A C 1
ATOM 1240 O O . ARG A 1 151 ? -8.867 -5.972 2.067 1.00 98.50 151 ARG A O 1
ATOM 1247 N N . ILE A 1 152 ? -9.036 -7.218 3.900 1.00 98.38 152 ILE A N 1
ATOM 1248 C CA . ILE A 1 152 ? -8.216 -8.332 3.404 1.00 98.38 152 ILE A CA 1
ATOM 1249 C C . ILE A 1 152 ? -8.800 -8.916 2.108 1.00 98.38 152 ILE A C 1
ATOM 1251 O O . ILE A 1 152 ? -8.054 -9.300 1.202 1.00 98.38 152 ILE A O 1
ATOM 1255 N N . SER A 1 153 ? -10.129 -8.920 1.961 1.00 98.31 153 SER A N 1
ATOM 1256 C CA . SER A 1 153 ? -10.797 -9.381 0.738 1.00 98.31 153 SER A CA 1
ATOM 1257 C C . SER A 1 153 ? -10.454 -8.542 -0.501 1.00 98.31 153 SER A C 1
ATOM 1259 O O . SER A 1 153 ? -10.445 -9.091 -1.604 1.00 98.31 153 SER A O 1
ATOM 1261 N N . PHE A 1 154 ? -10.082 -7.264 -0.346 1.00 98.19 154 PHE A N 1
ATOM 1262 C CA . PHE A 1 154 ? -9.615 -6.420 -1.449 1.00 98.19 154 PHE A CA 1
ATOM 1263 C C . PHE A 1 154 ? -8.308 -6.960 -2.042 1.00 98.19 154 PHE A C 1
ATOM 1265 O O . PHE A 1 154 ? -8.267 -7.283 -3.232 1.00 98.19 154 PHE A O 1
ATOM 1272 N N . GLY A 1 155 ? -7.290 -7.184 -1.203 1.00 97.56 155 GLY A N 1
ATOM 1273 C CA . GLY A 1 155 ? -6.004 -7.766 -1.613 1.00 97.56 155 GLY A CA 1
ATOM 1274 C C . GLY A 1 155 ? -6.092 -9.227 -2.084 1.00 97.56 155 GLY A C 1
ATOM 1275 O O . GLY A 1 155 ? -5.212 -9.727 -2.786 1.00 97.56 155 GLY A O 1
ATOM 1276 N N . ARG A 1 156 ? -7.176 -9.935 -1.734 1.00 98.06 156 ARG A N 1
ATOM 1277 C CA . ARG A 1 156 ? -7.471 -11.303 -2.206 1.00 98.06 156 ARG A CA 1
ATOM 1278 C C . ARG A 1 156 ? -8.336 -11.347 -3.467 1.00 98.06 156 ARG A C 1
ATOM 1280 O O . ARG A 1 156 ? -8.461 -12.409 -4.088 1.00 98.06 156 ARG A O 1
ATOM 1287 N N . SER A 1 157 ? -8.927 -10.223 -3.864 1.00 98.25 157 SER A N 1
ATOM 1288 C CA . SER A 1 157 ? -9.848 -10.164 -4.996 1.00 98.25 157 SER A CA 1
ATOM 1289 C C . SER A 1 157 ? -9.161 -10.588 -6.302 1.00 98.25 157 SER A C 1
ATOM 1291 O O . SER A 1 157 ? -7.953 -10.435 -6.491 1.00 98.25 157 SER A O 1
ATOM 1293 N N . VAL A 1 158 ? -9.931 -11.170 -7.225 1.00 97.38 158 VAL A N 1
ATOM 1294 C CA . VAL A 1 158 ? -9.434 -11.523 -8.566 1.00 97.38 158 VAL A CA 1
ATOM 1295 C C . VAL A 1 158 ? -8.835 -10.317 -9.308 1.00 97.38 158 VAL A C 1
ATOM 1297 O O . VAL A 1 158 ? -7.729 -10.475 -9.827 1.00 97.38 158 VAL A O 1
ATOM 1300 N N . PRO A 1 159 ? -9.483 -9.134 -9.376 1.00 95.81 159 PRO A N 1
ATOM 1301 C CA . PRO A 1 159 ? -8.897 -7.990 -10.074 1.00 95.81 159 PRO A CA 1
ATOM 1302 C C . PRO A 1 159 ? -7.588 -7.505 -9.438 1.00 95.81 159 PRO A C 1
ATOM 1304 O 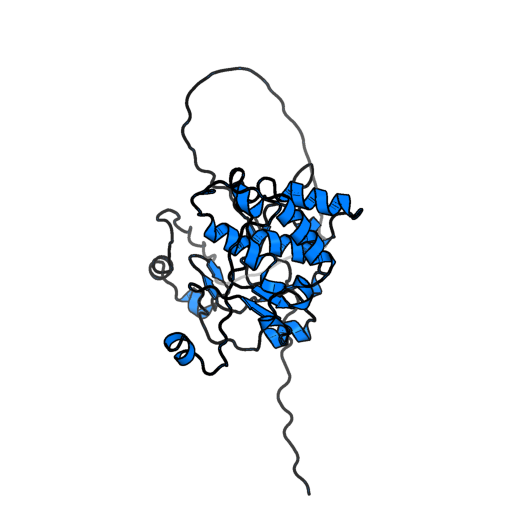O . PRO A 1 159 ? -6.625 -7.278 -10.168 1.00 95.81 159 PRO A O 1
ATOM 1307 N N . TYR A 1 160 ? -7.505 -7.441 -8.103 1.00 97.75 160 TYR A N 1
ATOM 1308 C CA . TYR A 1 160 ? -6.266 -7.064 -7.414 1.00 97.75 160 TYR A CA 1
ATOM 1309 C C . TYR A 1 160 ? -5.136 -8.042 -7.728 1.00 97.75 160 TYR A C 1
ATOM 1311 O O . TYR A 1 160 ? -4.041 -7.632 -8.103 1.00 97.75 160 TYR A O 1
ATOM 1319 N N . ARG A 1 161 ? -5.412 -9.351 -7.651 1.00 97.62 161 ARG A N 1
ATOM 1320 C CA . ARG A 1 161 ? -4.417 -10.383 -7.969 1.00 97.62 161 ARG A CA 1
ATOM 1321 C C . ARG A 1 161 ? -3.953 -10.317 -9.418 1.00 97.62 161 ARG A C 1
ATOM 1323 O O . ARG A 1 161 ? -2.767 -10.482 -9.659 1.00 97.62 161 ARG A O 1
ATOM 1330 N N . LYS A 1 162 ? -4.845 -10.042 -10.375 1.00 96.88 162 LYS A N 1
ATOM 1331 C CA . LYS A 1 162 ? -4.460 -9.850 -11.783 1.00 96.88 162 LYS A CA 1
ATOM 1332 C C . LYS A 1 162 ? -3.533 -8.647 -11.961 1.00 96.88 162 LYS A C 1
ATOM 1334 O O . LYS A 1 162 ? -2.548 -8.758 -12.687 1.00 96.88 162 LYS A O 1
ATOM 1339 N N . LEU A 1 163 ? -3.837 -7.531 -11.299 1.00 96.75 163 LEU A N 1
ATOM 1340 C CA . LEU A 1 163 ? -3.004 -6.331 -11.325 1.00 96.75 163 LEU A CA 1
ATOM 1341 C C . LEU A 1 163 ? -1.629 -6.592 -10.695 1.00 96.75 163 LEU A C 1
ATOM 1343 O O . LEU A 1 163 ? -0.605 -6.311 -11.316 1.00 96.75 163 LEU A O 1
ATOM 1347 N N . PHE A 1 164 ? -1.601 -7.187 -9.499 1.00 97.81 164 PHE A N 1
ATOM 1348 C CA . PHE A 1 164 ? -0.359 -7.568 -8.831 1.00 97.81 164 PHE A CA 1
ATOM 1349 C C . PHE A 1 164 ? 0.469 -8.524 -9.690 1.00 97.81 164 PHE A C 1
ATOM 1351 O O . PHE A 1 164 ? 1.647 -8.274 -9.898 1.00 97.81 164 PHE A O 1
ATOM 1358 N N . ASP A 1 165 ? -0.138 -9.575 -10.242 1.00 97.62 165 ASP A N 1
ATOM 1359 C CA . ASP A 1 165 ? 0.540 -10.550 -11.098 1.00 97.62 165 ASP A CA 1
ATOM 1360 C C . ASP A 1 165 ? 1.157 -9.908 -12.346 1.00 97.62 165 ASP A C 1
ATOM 1362 O O . ASP A 1 165 ? 2.241 -10.309 -12.769 1.00 97.62 165 ASP A O 1
ATOM 1366 N N . HIS A 1 166 ? 0.471 -8.938 -12.957 1.00 97.12 166 HIS A N 1
ATOM 1367 C CA . HIS A 1 166 ? 0.977 -8.207 -14.120 1.00 97.12 166 HIS A CA 1
ATOM 1368 C C . HIS A 1 166 ? 2.224 -7.394 -13.764 1.00 97.12 166 HIS A C 1
ATOM 1370 O O . HIS A 1 166 ? 3.260 -7.521 -14.421 1.00 97.12 166 HIS A O 1
ATOM 1376 N N . VAL A 1 167 ? 2.152 -6.626 -12.673 1.00 97.12 167 VAL A N 1
ATOM 1377 C CA . VAL A 1 167 ? 3.280 -5.831 -12.171 1.00 97.12 167 VAL A CA 1
ATOM 1378 C C . VAL A 1 167 ? 4.423 -6.729 -11.698 1.00 97.12 167 VAL A C 1
ATOM 1380 O O . VAL A 1 167 ? 5.575 -6.474 -12.045 1.00 97.12 167 VAL A O 1
ATOM 1383 N N . ASP A 1 168 ? 4.131 -7.803 -10.963 1.00 97.56 168 ASP A N 1
ATOM 1384 C CA . ASP A 1 168 ? 5.125 -8.756 -10.470 1.00 97.56 168 ASP A CA 1
ATOM 1385 C C . ASP A 1 168 ? 5.861 -9.383 -11.655 1.00 97.56 168 ASP A C 1
ATOM 1387 O O . ASP A 1 168 ? 7.073 -9.222 -11.747 1.00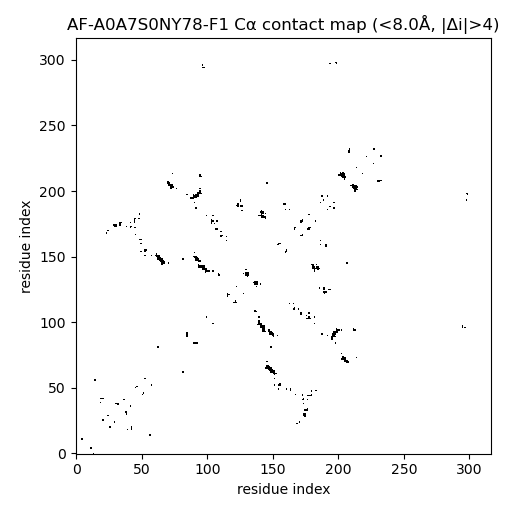 97.56 168 ASP A O 1
ATOM 1391 N N . ARG A 1 169 ? 5.150 -9.974 -12.631 1.00 97.31 169 ARG A N 1
ATOM 1392 C CA . ARG A 1 169 ? 5.751 -10.656 -13.799 1.00 97.31 169 ARG A CA 1
ATOM 1393 C C . ARG A 1 169 ? 6.602 -9.756 -14.695 1.00 97.31 169 ARG A C 1
ATOM 1395 O O . ARG A 1 169 ? 7.485 -10.271 -15.381 1.00 97.31 169 ARG A O 1
ATOM 1402 N N . SER A 1 170 ? 6.402 -8.437 -14.682 1.00 96.25 170 SER A N 1
ATOM 1403 C CA . SER A 1 170 ? 7.299 -7.497 -15.378 1.00 96.25 170 SER A CA 1
ATOM 1404 C C . SER A 1 170 ? 8.747 -7.552 -14.839 1.00 96.25 170 SER A C 1
ATOM 1406 O O . SER A 1 170 ? 9.726 -7.267 -15.542 1.00 96.25 170 SER A O 1
ATOM 1408 N N . GLY A 1 171 ? 8.908 -7.941 -13.569 1.00 96.50 171 GLY A N 1
ATOM 1409 C CA . GLY A 1 171 ? 10.159 -7.855 -12.823 1.00 96.50 171 GLY A CA 1
ATOM 1410 C C . GLY A 1 171 ? 10.502 -6.448 -12.334 1.00 96.50 171 GLY A C 1
ATOM 1411 O O . GLY A 1 171 ? 11.572 -6.276 -11.749 1.00 96.50 171 GLY A O 1
ATOM 1412 N N . GLY A 1 172 ? 9.635 -5.453 -12.542 1.00 96.12 172 GLY A N 1
ATOM 1413 C CA . GLY A 1 172 ? 9.923 -4.052 -12.235 1.00 96.12 172 GLY A CA 1
ATOM 1414 C C . GLY A 1 172 ? 10.117 -3.758 -10.747 1.00 96.12 172 GLY A C 1
ATOM 1415 O O . GLY A 1 172 ? 10.994 -2.973 -10.394 1.00 96.12 172 GLY A O 1
ATOM 1416 N N . ILE A 1 173 ? 9.441 -4.493 -9.856 1.00 96.94 173 ILE A N 1
ATOM 1417 C CA . ILE A 1 173 ? 9.684 -4.416 -8.402 1.00 96.94 173 ILE A CA 1
ATOM 1418 C C . ILE A 1 173 ? 11.167 -4.670 -8.080 1.00 96.94 173 ILE A C 1
ATOM 1420 O O . ILE A 1 173 ? 11.788 -3.941 -7.305 1.00 96.94 173 ILE A O 1
ATOM 1424 N N . PHE A 1 174 ? 11.767 -5.681 -8.715 1.00 97.00 174 PHE A N 1
ATOM 1425 C CA . PHE A 1 174 ? 13.163 -6.038 -8.481 1.00 97.00 174 PHE A CA 1
ATOM 1426 C C . PHE A 1 174 ? 14.140 -5.205 -9.315 1.00 97.00 174 PHE A C 1
ATOM 1428 O O . PHE A 1 174 ? 15.223 -4.890 -8.833 1.00 97.00 174 PHE A O 1
ATOM 1435 N N . LYS A 1 175 ? 13.802 -4.844 -10.551 1.00 95.31 175 LYS A N 1
ATOM 1436 C CA . LYS A 1 175 ? 14.725 -4.138 -11.455 1.00 95.31 175 LYS A CA 1
ATOM 1437 C C . LYS A 1 175 ? 14.744 -2.622 -11.244 1.00 95.31 175 LYS A C 1
ATOM 1439 O O . LYS A 1 175 ? 15.786 -2.009 -11.441 1.00 95.31 175 LYS A O 1
ATOM 1444 N N . HIS A 1 176 ? 13.621 -2.048 -10.814 1.00 94.38 176 HIS A N 1
ATOM 1445 C CA . HIS A 1 176 ? 13.385 -0.600 -10.783 1.00 94.38 176 HIS A CA 1
ATOM 1446 C C . HIS A 1 176 ? 12.907 -0.080 -9.418 1.00 94.38 176 HIS A C 1
ATOM 1448 O O . HIS A 1 176 ? 12.710 1.118 -9.263 1.00 94.38 176 HIS A O 1
ATOM 1454 N N . ARG A 1 177 ? 12.758 -0.948 -8.402 1.00 95.38 177 ARG A N 1
ATOM 1455 C CA . ARG A 1 177 ? 12.286 -0.566 -7.054 1.00 95.38 177 ARG A CA 1
ATOM 1456 C C . ARG A 1 177 ? 10.875 0.043 -7.068 1.00 95.38 177 ARG A C 1
ATOM 1458 O O . ARG A 1 177 ? 10.585 0.901 -6.240 1.00 95.38 177 ARG A O 1
ATOM 1465 N N . TRP A 1 178 ? 9.999 -0.401 -7.972 1.00 96.06 178 TRP A N 1
ATOM 1466 C CA . TRP A 1 178 ? 8.595 0.031 -7.994 1.00 96.06 178 TRP A CA 1
ATOM 1467 C C . TRP A 1 178 ? 7.930 -0.255 -6.651 1.00 96.06 178 TRP A C 1
ATOM 1469 O O . TRP A 1 178 ? 7.720 -1.416 -6.312 1.00 96.06 178 TRP A O 1
ATOM 1479 N N . GLY A 1 179 ? 7.674 0.797 -5.873 1.00 94.69 179 GLY A N 1
ATOM 1480 C CA . GLY A 1 179 ? 7.299 0.699 -4.465 1.00 94.69 179 GLY A CA 1
ATOM 1481 C C . GLY A 1 179 ? 5.902 0.127 -4.221 1.00 94.69 179 GLY A C 1
ATOM 1482 O O . GLY A 1 179 ? 5.034 0.153 -5.091 1.00 94.69 179 GLY A O 1
ATOM 1483 N N . ALA A 1 180 ? 5.670 -0.338 -2.990 1.00 95.31 180 ALA A N 1
ATOM 1484 C CA . ALA A 1 180 ? 4.338 -0.752 -2.553 1.00 95.31 180 ALA A CA 1
ATOM 1485 C C . ALA A 1 180 ? 3.390 0.454 -2.443 1.00 95.31 180 ALA A C 1
ATOM 1487 O O . ALA A 1 180 ? 2.222 0.332 -2.790 1.00 95.31 180 ALA A O 1
ATOM 1488 N N . ASP A 1 181 ? 3.913 1.619 -2.050 1.00 95.19 181 ASP A N 1
ATOM 1489 C CA . ASP A 1 181 ? 3.169 2.877 -1.963 1.00 95.19 181 ASP A CA 1
ATOM 1490 C C . ASP A 1 181 ? 2.431 3.257 -3.264 1.00 95.19 181 ASP A C 1
ATOM 1492 O O . ASP A 1 181 ? 1.197 3.346 -3.250 1.00 95.19 181 ASP A O 1
ATOM 1496 N N . PRO A 1 182 ? 3.126 3.457 -4.408 1.00 95.69 182 PRO A N 1
ATOM 1497 C CA . PRO A 1 182 ? 2.447 3.766 -5.661 1.00 95.69 182 PRO A CA 1
ATOM 1498 C C . PRO A 1 182 ? 1.587 2.596 -6.145 1.00 95.69 182 PRO A C 1
ATOM 1500 O O . PRO A 1 182 ? 0.504 2.819 -6.679 1.00 95.69 182 PRO A O 1
ATOM 1503 N N . PHE A 1 183 ? 2.007 1.345 -5.918 1.00 96.12 183 PHE A N 1
ATOM 1504 C CA . PHE A 1 183 ? 1.203 0.184 -6.297 1.00 96.12 183 PHE A CA 1
ATOM 1505 C C . PHE A 1 183 ? -0.155 0.160 -5.581 1.00 96.12 183 PHE A C 1
ATOM 1507 O O . PHE A 1 183 ? -1.179 -0.031 -6.232 1.00 96.12 183 PHE A O 1
ATOM 1514 N N . MET A 1 184 ? -0.187 0.382 -4.264 1.00 96.81 184 MET A N 1
ATOM 1515 C CA . MET A 1 184 ? -1.432 0.413 -3.489 1.00 96.81 184 MET A CA 1
ATOM 1516 C C . MET A 1 184 ? -2.330 1.572 -3.910 1.00 96.81 184 MET A C 1
ATOM 1518 O O . MET A 1 184 ? -3.544 1.392 -4.008 1.00 96.81 184 MET A O 1
ATOM 1522 N N . PHE A 1 185 ? -1.741 2.728 -4.228 1.00 96.50 185 PHE A N 1
ATOM 1523 C CA . PHE A 1 185 ? -2.476 3.858 -4.788 1.00 96.50 185 PHE A CA 1
ATOM 1524 C C . PHE A 1 185 ? -3.164 3.503 -6.100 1.00 96.50 185 PHE A C 1
ATOM 1526 O O . PHE A 1 185 ? -4.379 3.665 -6.234 1.00 96.50 185 PHE A O 1
ATOM 1533 N N . ILE A 1 186 ? -2.404 2.954 -7.046 1.00 95.38 186 ILE A N 1
ATOM 1534 C CA . ILE A 1 186 ? -2.924 2.505 -8.335 1.00 95.38 186 ILE A CA 1
ATOM 1535 C C . ILE A 1 186 ? -4.006 1.441 -8.129 1.00 95.38 186 ILE A C 1
ATOM 1537 O O . ILE A 1 186 ? -5.083 1.545 -8.710 1.00 95.38 186 ILE A O 1
ATOM 1541 N N . ALA A 1 187 ? -3.759 0.439 -7.284 1.00 96.50 187 ALA A N 1
ATOM 1542 C CA . ALA A 1 187 ? -4.708 -0.637 -7.038 1.00 96.50 187 ALA A CA 1
ATOM 1543 C C . ALA A 1 187 ? -6.032 -0.112 -6.474 1.00 96.50 187 ALA A C 1
ATOM 1545 O O . ALA A 1 187 ? -7.088 -0.478 -6.982 1.00 96.50 187 ALA A O 1
ATOM 1546 N N . ALA A 1 188 ? -6.001 0.756 -5.462 1.00 97.06 188 ALA A N 1
ATOM 1547 C CA . ALA A 1 188 ? -7.218 1.309 -4.876 1.00 97.06 188 ALA A CA 1
ATOM 1548 C C . ALA A 1 188 ? -7.971 2.196 -5.876 1.00 97.06 188 ALA A C 1
ATOM 1550 O O . ALA A 1 188 ? -9.155 1.984 -6.110 1.00 97.06 188 ALA A O 1
ATOM 1551 N N . THR A 1 189 ? -7.284 3.139 -6.526 1.00 95.69 189 THR A N 1
ATOM 1552 C CA . THR A 1 189 ? -7.921 4.101 -7.445 1.00 95.69 189 THR A CA 1
ATOM 1553 C C . THR A 1 189 ? -8.402 3.472 -8.756 1.00 95.69 189 THR A C 1
ATOM 1555 O O . THR A 1 189 ? -9.298 4.008 -9.406 1.00 95.69 189 THR A O 1
ATOM 1558 N N . THR A 1 190 ? -7.845 2.318 -9.136 1.00 93.81 190 THR A N 1
ATOM 1559 C CA . THR A 1 190 ? -8.273 1.557 -10.320 1.00 93.81 190 THR A CA 1
ATOM 1560 C C . THR A 1 190 ? -9.402 0.573 -9.995 1.00 93.81 190 THR A C 1
ATOM 1562 O O . THR A 1 190 ? -10.256 0.316 -10.838 1.00 93.81 190 THR A O 1
ATOM 1565 N N . LEU A 1 191 ? -9.417 -0.028 -8.802 1.00 94.88 191 LEU A N 1
ATOM 1566 C CA . LEU A 1 191 ? -10.274 -1.189 -8.521 1.00 94.88 191 LEU A CA 1
ATOM 1567 C C . LEU A 1 191 ? -11.405 -0.924 -7.525 1.00 94.88 191 LEU A C 1
ATOM 1569 O O . LEU A 1 191 ? -12.285 -1.774 -7.388 1.00 94.88 191 LEU A O 1
ATOM 1573 N N . LEU A 1 192 ? -11.383 0.208 -6.823 1.00 96.25 192 LEU A N 1
ATOM 1574 C CA . LEU A 1 192 ? -12.399 0.588 -5.846 1.00 96.25 192 LEU A CA 1
ATOM 1575 C C . LEU A 1 192 ? -13.195 1.800 -6.327 1.00 96.25 192 LEU A C 1
ATOM 1577 O O . LEU A 1 192 ? -12.695 2.655 -7.058 1.00 96.25 192 LEU A O 1
ATOM 1581 N N . ALA A 1 193 ? -14.444 1.890 -5.876 1.00 94.81 193 ALA A N 1
ATOM 1582 C CA . ALA A 1 193 ? -15.197 3.132 -5.958 1.00 94.81 193 ALA A CA 1
ATOM 1583 C C . ALA A 1 193 ? -14.693 4.132 -4.904 1.00 94.81 193 ALA A C 1
ATOM 1585 O O . ALA A 1 193 ? -14.219 3.730 -3.844 1.00 94.81 193 ALA A O 1
ATOM 1586 N N . GLU A 1 194 ? -14.860 5.432 -5.162 1.00 93.81 194 GLU A N 1
ATOM 1587 C CA . GLU A 1 194 ? -14.395 6.509 -4.272 1.00 93.81 194 GLU A CA 1
ATOM 1588 C C . GLU A 1 194 ? -14.885 6.345 -2.825 1.00 93.81 194 GLU A C 1
ATOM 1590 O O . GLU A 1 194 ? -14.084 6.400 -1.901 1.00 93.81 194 GLU A O 1
ATOM 1595 N N . HIS A 1 195 ? -16.168 6.021 -2.621 1.00 94.81 195 HIS A N 1
ATOM 1596 C CA . HIS A 1 195 ? -16.741 5.808 -1.283 1.00 94.81 195 HIS A CA 1
ATOM 1597 C C . HIS A 1 195 ? -16.133 4.622 -0.513 1.00 94.81 195 HIS A C 1
ATOM 1599 O O . HIS A 1 195 ? -16.361 4.489 0.685 1.00 94.81 195 HIS A O 1
ATOM 1605 N N . GLN A 1 196 ? -15.397 3.732 -1.187 1.00 97.75 196 GLN A N 1
ATOM 1606 C CA . GLN A 1 196 ? -14.717 2.605 -0.550 1.00 97.75 196 GLN A CA 1
ATOM 1607 C C . GLN A 1 196 ? -13.303 2.967 -0.073 1.00 97.75 196 GLN A C 1
ATOM 1609 O O . GLN A 1 196 ? -12.593 2.090 0.428 1.00 97.75 196 GLN A O 1
ATOM 1614 N N . ILE A 1 197 ? -12.880 4.218 -0.255 1.00 97.81 197 ILE A N 1
ATOM 1615 C CA . ILE A 1 197 ? -11.579 4.730 0.154 1.00 97.81 197 ILE A CA 1
ATOM 1616 C C . ILE A 1 197 ? -11.805 5.820 1.205 1.00 97.81 197 ILE A C 1
ATOM 1618 O O . ILE A 1 197 ? -12.544 6.770 0.968 1.00 97.81 197 ILE A O 1
ATOM 1622 N N . VAL A 1 198 ? -11.167 5.680 2.365 1.00 97.06 198 VAL A N 1
ATOM 1623 C CA . VAL A 1 198 ? -11.323 6.598 3.501 1.00 97.06 198 VAL A CA 1
ATOM 1624 C C . VAL A 1 198 ? -10.021 7.336 3.764 1.00 97.06 198 VAL A C 1
ATOM 1626 O O . VAL A 1 198 ? -8.959 6.723 3.874 1.00 97.06 198 VAL A O 1
ATOM 1629 N N . HIS A 1 199 ? -10.116 8.653 3.894 1.00 95.75 199 HIS A N 1
ATOM 1630 C CA . HIS A 1 199 ? -9.049 9.465 4.453 1.00 95.75 199 HI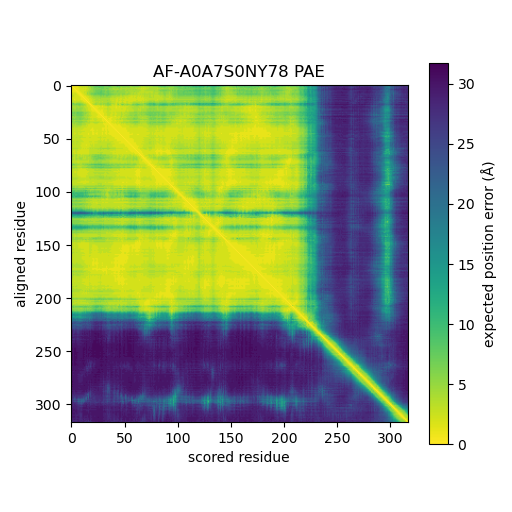S A CA 1
ATOM 1631 C C . HIS A 1 199 ? -9.277 9.633 5.958 1.00 95.75 199 HIS A C 1
ATOM 1633 O O . HIS A 1 199 ? -10.375 9.989 6.379 1.00 95.75 199 HIS A O 1
ATOM 1639 N N . PHE A 1 200 ? -8.259 9.358 6.767 1.00 94.56 200 PHE A N 1
ATOM 1640 C CA . PHE A 1 200 ? -8.288 9.587 8.207 1.00 94.56 200 PHE A CA 1
ATOM 1641 C C . PHE A 1 200 ? -7.646 10.942 8.510 1.00 94.56 200 PHE A C 1
ATOM 1643 O O . PHE A 1 200 ? -6.424 11.039 8.587 1.00 94.56 200 PHE A O 1
ATOM 1650 N N . ASP A 1 201 ? -8.468 11.979 8.680 1.00 89.69 201 ASP A N 1
ATOM 1651 C CA . ASP A 1 201 ? -8.027 13.369 8.904 1.00 89.69 201 ASP A CA 1
ATOM 1652 C C . ASP A 1 201 ? -7.546 13.659 10.336 1.00 89.69 201 ASP A C 1
ATOM 1654 O O . ASP A 1 201 ? -6.961 14.707 10.610 1.00 89.69 201 ASP A O 1
ATOM 1658 N N . ASP A 1 202 ? -7.819 12.763 11.279 1.00 89.50 202 ASP A N 1
ATOM 1659 C CA . ASP A 1 202 ? -7.718 13.026 12.716 1.00 89.50 202 ASP A CA 1
ATOM 1660 C C . ASP A 1 202 ? -6.908 11.970 13.479 1.00 89.50 202 ASP A C 1
ATOM 1662 O O . ASP A 1 202 ? -6.852 12.005 14.708 1.00 89.50 202 ASP A O 1
ATOM 1666 N N . VAL A 1 203 ? -6.224 11.065 12.768 1.00 91.88 203 VAL A N 1
ATOM 1667 C CA . VAL A 1 203 ? -5.257 10.135 13.367 1.00 91.88 203 VAL A CA 1
ATOM 1668 C C . VAL A 1 203 ? -3.867 10.778 13.378 1.00 91.88 203 VAL A C 1
ATOM 1670 O O . VAL A 1 203 ? -3.226 10.821 12.323 1.00 91.88 203 VAL A O 1
ATOM 1673 N N . PRO A 1 204 ? -3.367 11.265 14.532 1.00 90.81 204 PRO A N 1
ATOM 1674 C CA . PRO A 1 204 ? -2.107 11.991 14.595 1.00 90.81 204 PRO A CA 1
ATOM 1675 C C . PRO A 1 204 ? -0.940 11.011 14.472 1.00 90.81 204 PRO A C 1
ATOM 1677 O O . PRO A 1 204 ? -0.721 10.160 15.341 1.00 90.81 204 PRO A O 1
ATOM 1680 N N . TYR A 1 205 ? -0.188 11.122 13.383 1.00 91.44 205 TYR A N 1
ATOM 1681 C CA . TYR A 1 205 ? 0.756 10.092 12.969 1.00 91.44 205 TYR A CA 1
ATOM 1682 C C . TYR A 1 205 ? 2.107 10.684 12.578 1.00 91.44 205 TYR A C 1
ATOM 1684 O O . TYR A 1 205 ? 2.185 11.712 11.905 1.00 91.44 205 TYR A O 1
ATOM 1692 N N . LEU A 1 206 ? 3.178 10.011 12.992 1.00 90.69 206 LEU A N 1
ATOM 1693 C CA . LEU A 1 206 ? 4.546 10.308 12.589 1.00 90.69 206 LEU A CA 1
ATOM 1694 C C . LEU A 1 206 ? 5.196 9.054 12.026 1.00 90.69 206 LEU A C 1
ATOM 1696 O O . LEU A 1 206 ? 5.190 8.000 12.658 1.00 90.69 206 LEU A O 1
ATOM 1700 N N . HIS A 1 207 ? 5.843 9.204 10.882 1.00 89.88 207 HIS A N 1
ATOM 1701 C CA . HIS A 1 207 ? 6.767 8.212 10.362 1.00 89.88 207 HIS A CA 1
ATOM 1702 C C . HIS A 1 207 ? 7.907 8.928 9.644 1.00 89.88 207 HIS A C 1
ATOM 1704 O O . HIS A 1 207 ? 7.687 9.675 8.690 1.00 89.88 207 HIS A O 1
ATOM 1710 N N . GLN A 1 208 ? 9.136 8.711 10.114 1.00 86.75 208 GLN A N 1
ATOM 1711 C CA . GLN A 1 208 ? 10.326 9.432 9.651 1.00 86.75 208 GLN A CA 1
ATOM 1712 C C . GLN A 1 208 ? 10.132 10.958 9.699 1.00 86.75 208 GLN A C 1
ATOM 1714 O O . GLN A 1 208 ? 10.121 11.535 10.783 1.00 86.75 208 GLN A O 1
ATOM 1719 N N . HIS A 1 209 ? 10.010 11.600 8.536 1.00 81.44 209 HIS A N 1
ATOM 1720 C CA . HIS A 1 209 ? 9.832 13.047 8.381 1.00 81.44 209 HIS A CA 1
ATOM 1721 C C . HIS A 1 209 ? 8.363 13.427 8.164 1.00 81.44 209 HIS A C 1
ATOM 1723 O O . HIS A 1 209 ? 8.022 14.607 8.238 1.00 81.44 209 HIS A O 1
ATOM 1729 N N . LEU A 1 210 ? 7.498 12.448 7.868 1.00 81.81 210 LEU A N 1
ATOM 1730 C CA . LEU A 1 210 ? 6.087 12.695 7.622 1.00 81.81 210 LEU A CA 1
ATOM 1731 C C . LEU A 1 210 ? 5.355 12.841 8.952 1.00 81.81 210 LEU A C 1
ATOM 1733 O O . LEU A 1 210 ? 5.288 11.898 9.739 1.00 81.81 210 LEU A O 1
ATOM 1737 N N . LEU A 1 211 ? 4.786 14.024 9.152 1.00 86.50 211 LEU A N 1
ATOM 1738 C CA . LEU A 1 211 ? 3.937 14.370 10.277 1.00 86.50 211 LEU A CA 1
ATOM 1739 C C . LEU A 1 211 ? 2.536 14.685 9.754 1.00 86.50 211 LEU A C 1
ATOM 1741 O O . LEU A 1 211 ? 2.359 15.687 9.062 1.00 86.50 211 LEU A O 1
ATOM 1745 N N . SER A 1 212 ? 1.557 13.859 10.107 1.00 86.44 212 SER A N 1
ATOM 1746 C CA . SER A 1 212 ? 0.173 13.985 9.640 1.00 86.44 212 SER A CA 1
ATOM 1747 C C . SER A 1 212 ? -0.783 14.220 10.807 1.00 86.44 212 SER A C 1
ATOM 1749 O O . SER A 1 212 ? -0.587 13.692 11.905 1.00 86.44 212 SER A O 1
ATOM 1751 N N . ASN A 1 213 ? -1.828 15.011 10.548 1.00 85.31 213 ASN A N 1
ATOM 1752 C CA . ASN A 1 213 ? -2.994 15.201 11.421 1.00 85.31 213 ASN A CA 1
ATOM 1753 C C . ASN A 1 213 ? -2.660 15.609 12.863 1.00 85.31 213 ASN A C 1
ATOM 1755 O O . ASN A 1 213 ? -3.300 15.169 13.820 1.00 85.31 213 ASN A O 1
ATOM 1759 N N . LEU A 1 214 ? -1.630 16.441 13.046 1.00 81.69 214 LEU A N 1
ATOM 1760 C CA . LEU A 1 214 ? -1.283 16.929 14.375 1.00 81.69 214 LEU A CA 1
ATOM 1761 C C . LEU A 1 214 ? -2.439 17.772 14.942 1.00 81.69 214 LEU A C 1
ATOM 1763 O O . LEU A 1 214 ? -2.901 18.683 14.247 1.00 81.69 214 LEU A O 1
ATOM 1767 N N . PRO A 1 215 ? -2.871 17.563 16.201 1.00 72.38 215 PRO A N 1
ATOM 1768 C CA . PRO A 1 215 ? -3.924 18.383 16.782 1.00 72.38 215 PRO A CA 1
ATOM 1769 C C . PRO A 1 215 ? -3.525 19.861 16.766 1.00 72.38 215 PRO A C 1
ATOM 1771 O O . PRO A 1 215 ? -2.396 20.209 17.128 1.00 72.38 215 PRO A O 1
ATOM 1774 N N . ALA A 1 216 ? -4.449 20.741 16.375 1.00 71.31 216 ALA A N 1
ATOM 1775 C CA . ALA A 1 216 ? -4.172 22.165 16.167 1.00 71.31 216 ALA A CA 1
ATOM 1776 C C . ALA A 1 216 ? -3.549 22.847 17.400 1.00 71.31 216 ALA A C 1
ATOM 1778 O O . ALA A 1 216 ? -2.680 23.707 17.268 1.00 71.31 216 ALA A O 1
ATOM 1779 N N . GLN A 1 217 ? -3.943 22.427 18.606 1.00 65.69 217 GLN A N 1
ATOM 1780 C CA . GLN A 1 217 ? -3.405 22.933 19.871 1.00 65.69 217 GLN A CA 1
ATOM 1781 C C . GLN A 1 217 ? -1.935 22.547 20.070 1.00 65.69 217 GLN A C 1
ATOM 1783 O O . GLN A 1 217 ? -1.158 23.332 20.605 1.00 65.69 217 GLN A O 1
ATOM 1788 N N . VAL A 1 218 ? -1.543 21.348 19.634 1.00 68.62 218 VAL A N 1
ATOM 1789 C CA . VAL A 1 218 ? -0.148 20.894 19.688 1.00 68.62 218 VAL A CA 1
ATOM 1790 C C . VAL A 1 218 ? 0.657 21.616 18.613 1.00 68.62 218 VAL A C 1
ATOM 1792 O O . VAL A 1 218 ? 1.726 22.139 18.909 1.00 68.62 218 VAL A O 1
ATOM 1795 N N . ALA A 1 219 ? 0.110 21.735 17.399 1.00 68.38 219 ALA A N 1
ATOM 1796 C CA . ALA A 1 219 ? 0.764 22.421 16.286 1.00 68.38 219 ALA A CA 1
ATOM 1797 C C . ALA A 1 219 ? 1.060 23.894 16.609 1.00 68.38 219 ALA A C 1
ATOM 1799 O O . ALA A 1 219 ? 2.143 24.386 16.302 1.00 68.38 219 ALA A O 1
ATOM 1800 N N . ALA A 1 220 ? 0.137 24.580 17.292 1.00 65.00 220 ALA A N 1
ATOM 1801 C CA . ALA A 1 220 ? 0.300 25.968 17.724 1.00 65.00 220 ALA A CA 1
ATOM 1802 C C . ALA A 1 220 ? 1.431 26.175 18.749 1.00 65.00 220 ALA A C 1
ATOM 1804 O O . ALA A 1 220 ? 1.950 27.284 18.867 1.00 65.00 220 ALA A O 1
ATOM 1805 N N . ASN A 1 221 ? 1.815 25.119 19.472 1.00 63.47 221 ASN A N 1
ATOM 1806 C CA . ASN A 1 221 ? 2.845 25.155 20.508 1.00 63.47 221 ASN A CA 1
ATOM 1807 C C . ASN A 1 221 ? 4.211 24.643 20.026 1.00 63.47 221 ASN A C 1
ATOM 1809 O O . ASN A 1 221 ? 5.180 24.720 20.781 1.00 63.47 221 ASN A O 1
ATOM 1813 N N . LEU A 1 222 ? 4.313 24.135 18.792 1.00 65.81 222 LEU A N 1
ATOM 1814 C CA . LEU A 1 222 ? 5.591 23.716 18.225 1.00 65.81 222 LEU A CA 1
ATOM 1815 C C . LEU A 1 222 ? 6.462 24.939 17.921 1.00 65.81 222 LEU A C 1
ATOM 1817 O O . LEU A 1 222 ? 6.093 25.817 17.138 1.00 65.81 222 LEU A O 1
ATOM 1821 N N . THR A 1 223 ? 7.658 24.987 18.506 1.00 63.53 223 THR A N 1
ATOM 1822 C CA . THR A 1 223 ? 8.663 25.991 18.148 1.00 63.53 223 THR A CA 1
ATOM 1823 C C . THR A 1 223 ? 9.469 25.547 16.925 1.00 63.53 223 THR A C 1
ATOM 1825 O O . THR A 1 223 ? 9.539 24.365 16.586 1.00 63.53 223 THR A O 1
ATOM 1828 N N . ALA A 1 224 ? 10.182 26.483 16.288 1.00 55.59 224 ALA A N 1
ATOM 1829 C CA . ALA A 1 224 ? 11.120 26.170 15.203 1.00 55.59 224 ALA A CA 1
ATOM 1830 C C . ALA A 1 224 ? 12.262 25.214 15.620 1.00 55.59 224 ALA A C 1
ATOM 1832 O O . ALA A 1 224 ? 12.960 24.674 14.764 1.00 55.59 224 ALA A O 1
ATOM 1833 N N . ARG A 1 225 ? 12.487 25.035 16.930 1.00 50.34 225 ARG A N 1
ATOM 1834 C CA . ARG A 1 225 ? 13.443 24.070 17.486 1.00 50.34 225 ARG A CA 1
ATOM 1835 C C . ARG A 1 225 ? 12.821 22.678 17.621 1.00 50.34 225 ARG A C 1
ATOM 1837 O O . ARG A 1 225 ? 13.521 21.693 17.410 1.00 50.34 225 ARG A O 1
ATOM 1844 N N . ASP A 1 226 ? 11.527 22.597 17.914 1.00 58.59 226 ASP A N 1
ATOM 1845 C CA . ASP A 1 226 ? 10.806 21.327 18.065 1.00 58.59 226 ASP A CA 1
ATOM 1846 C C . ASP A 1 226 ? 10.592 20.645 16.709 1.00 58.59 226 ASP A C 1
ATOM 1848 O O . ASP A 1 226 ? 10.726 19.429 16.593 1.00 58.59 226 ASP A O 1
ATOM 1852 N N . THR A 1 227 ? 10.398 21.426 15.643 1.00 52.94 227 THR A N 1
ATOM 1853 C CA . THR A 1 227 ? 10.349 20.911 14.265 1.00 52.94 227 THR A CA 1
ATOM 1854 C C . THR A 1 227 ? 11.700 20.408 13.741 1.00 52.94 227 THR A C 1
ATOM 1856 O O . THR A 1 227 ? 11.723 19.607 12.811 1.00 52.94 227 THR A O 1
ATOM 1859 N N . GLN A 1 228 ? 12.821 20.821 14.349 1.00 46.97 228 GLN A N 1
ATOM 1860 C CA . GLN A 1 228 ? 14.166 20.303 14.040 1.00 46.97 228 GLN A CA 1
ATOM 1861 C C . GLN A 1 228 ? 14.508 19.000 14.779 1.00 46.97 228 GLN A C 1
ATOM 1863 O O . GLN A 1 228 ? 15.470 18.329 14.409 1.00 46.97 228 GLN A O 1
ATOM 1868 N N . LEU A 1 229 ? 13.762 18.666 15.839 1.00 44.06 229 LEU A N 1
ATOM 1869 C CA . LEU A 1 229 ? 13.935 17.441 16.631 1.00 44.06 229 LEU A CA 1
ATOM 1870 C C . LEU A 1 229 ? 13.047 16.288 16.150 1.00 44.06 229 LEU A C 1
ATOM 1872 O O . LEU A 1 229 ? 13.299 15.139 16.515 1.00 44.06 229 LEU A O 1
ATOM 1876 N N . LEU A 1 230 ? 12.049 16.570 15.307 1.00 46.59 230 LEU A N 1
ATOM 1877 C CA . LEU A 1 230 ? 11.453 15.543 14.458 1.00 46.59 230 LEU A CA 1
ATOM 1878 C C . LEU A 1 230 ? 12.578 14.963 13.590 1.00 46.59 230 LEU A C 1
ATOM 1880 O O . LEU A 1 230 ? 13.397 15.743 13.088 1.00 46.59 230 LEU A O 1
ATOM 1884 N N . PRO A 1 231 ? 12.687 13.628 13.441 1.00 37.03 231 PRO A N 1
ATOM 1885 C CA . PRO A 1 231 ? 13.741 13.042 12.627 1.00 37.03 231 PRO A CA 1
ATOM 1886 C C . PRO A 1 231 ? 13.772 13.761 11.274 1.00 37.03 231 PRO A C 1
ATOM 1888 O O . PRO A 1 231 ? 12.719 13.955 10.687 1.00 37.03 231 PRO A O 1
ATOM 1891 N N . GLY A 1 232 ? 14.961 14.218 10.865 1.00 42.31 232 GLY A N 1
ATOM 1892 C CA . GLY A 1 232 ? 15.368 14.835 9.590 1.00 42.31 232 GLY A CA 1
ATOM 1893 C C . GLY A 1 232 ? 14.537 15.967 8.971 1.00 42.31 232 GLY A C 1
ATOM 1894 O O . GLY A 1 232 ? 13.886 15.786 7.949 1.00 42.31 232 GLY A O 1
ATOM 1895 N N . THR A 1 233 ? 14.763 17.199 9.427 1.00 35.84 233 THR A N 1
ATOM 1896 C CA . THR A 1 233 ? 14.752 18.353 8.512 1.00 35.84 233 THR A CA 1
ATOM 1897 C C . THR A 1 233 ? 16.144 18.500 7.882 1.00 35.84 233 THR A C 1
ATOM 1899 O O . THR A 1 233 ? 17.119 18.720 8.610 1.00 35.84 233 THR A O 1
ATOM 1902 N N . PRO A 1 234 ? 16.306 18.423 6.547 1.00 32.16 234 PRO A N 1
ATOM 1903 C CA . PRO A 1 234 ? 17.523 18.901 5.908 1.00 32.16 234 PRO A CA 1
ATOM 1904 C C . PRO A 1 234 ? 17.721 20.381 6.256 1.00 32.16 234 PRO A C 1
ATOM 1906 O O . PRO A 1 234 ? 16.800 21.193 6.138 1.00 32.16 234 PRO A O 1
ATOM 1909 N N . ARG A 1 235 ? 18.929 20.744 6.702 1.00 34.91 235 ARG A N 1
ATOM 1910 C CA . ARG A 1 235 ? 19.348 22.140 6.900 1.00 34.91 235 ARG A CA 1
ATOM 1911 C C . ARG A 1 235 ? 19.261 22.877 5.560 1.00 34.91 235 ARG A C 1
ATOM 1913 O O . ARG A 1 235 ? 20.231 22.877 4.813 1.00 34.91 235 ARG A O 1
ATOM 1920 N N . GLY A 1 236 ? 18.119 23.486 5.244 1.00 33.16 236 GLY A N 1
ATOM 1921 C CA . GLY A 1 236 ? 18.006 24.176 3.960 1.00 33.16 236 GLY A CA 1
ATOM 1922 C C . GLY A 1 236 ? 16.643 24.673 3.497 1.00 33.16 236 GLY A C 1
ATOM 1923 O O . GLY A 1 236 ? 16.537 24.970 2.322 1.00 33.16 236 GLY A O 1
ATOM 1924 N N . MET A 1 237 ? 15.616 24.818 4.338 1.00 27.78 237 MET A N 1
ATOM 1925 C CA . MET A 1 237 ? 14.415 25.582 3.956 1.00 27.78 237 MET A CA 1
ATOM 1926 C C . MET A 1 237 ? 13.932 26.407 5.147 1.00 27.78 237 MET A C 1
ATOM 1928 O O . MET A 1 237 ? 13.350 25.897 6.101 1.00 27.78 237 MET A O 1
ATOM 1932 N N . ARG A 1 238 ? 14.224 27.711 5.115 1.00 27.34 238 ARG A N 1
ATOM 1933 C CA . ARG A 1 238 ? 13.591 28.687 6.004 1.00 27.34 238 ARG A CA 1
ATOM 1934 C C . ARG A 1 238 ? 12.137 28.833 5.560 1.00 27.34 238 ARG A C 1
ATOM 1936 O O . ARG A 1 238 ? 11.893 29.281 4.445 1.00 27.34 238 ARG A O 1
ATOM 1943 N N . ALA A 1 239 ? 11.195 28.482 6.430 1.00 28.84 239 ALA A N 1
ATOM 1944 C CA . ALA A 1 239 ? 9.792 28.828 6.253 1.00 28.84 239 ALA A CA 1
ATOM 1945 C C . ALA A 1 239 ? 9.650 30.360 6.208 1.00 28.84 239 ALA A C 1
ATOM 1947 O O . ALA A 1 239 ? 10.059 31.056 7.142 1.00 28.84 239 ALA A O 1
ATOM 1948 N N . SER A 1 240 ? 9.092 30.893 5.122 1.00 27.14 240 SER A N 1
ATOM 1949 C CA . SER A 1 240 ? 8.579 32.258 5.092 1.00 27.14 240 SER A CA 1
ATOM 1950 C C . SER A 1 240 ? 7.365 32.318 6.016 1.00 27.14 240 SER A C 1
ATOM 1952 O O . SER A 1 240 ? 6.348 31.662 5.799 1.00 27.14 240 SER A O 1
ATOM 1954 N N . ALA A 1 241 ? 7.509 33.072 7.102 1.00 29.31 241 ALA A N 1
ATOM 1955 C CA . ALA A 1 241 ? 6.445 33.317 8.057 1.00 29.31 241 ALA A CA 1
ATOM 1956 C C . ALA A 1 241 ? 5.236 33.956 7.358 1.00 29.31 241 ALA A C 1
ATOM 1958 O O . ALA A 1 241 ? 5.377 34.924 6.609 1.00 29.31 241 ALA A O 1
ATOM 1959 N N . ALA A 1 242 ? 4.053 33.416 7.644 1.00 27.77 242 ALA A N 1
ATOM 1960 C CA . ALA A 1 242 ? 2.774 33.976 7.251 1.00 27.77 242 ALA A CA 1
ATOM 1961 C C . ALA A 1 242 ? 2.668 35.445 7.691 1.00 27.77 242 ALA A C 1
ATOM 1963 O O . ALA A 1 242 ? 2.744 35.769 8.881 1.00 27.77 242 ALA A O 1
ATOM 1964 N N . THR A 1 243 ? 2.465 36.340 6.727 1.00 25.80 243 THR A N 1
ATOM 1965 C CA . THR A 1 243 ? 2.047 37.715 6.989 1.00 25.80 243 THR A CA 1
ATOM 1966 C C . THR A 1 243 ? 0.649 37.682 7.602 1.00 25.80 243 THR A C 1
ATOM 1968 O O . THR A 1 243 ? -0.337 37.393 6.929 1.00 25.80 243 THR A O 1
ATOM 1971 N N . ARG A 1 244 ? 0.564 37.973 8.904 1.00 26.27 244 ARG A N 1
ATOM 1972 C CA . ARG A 1 244 ? -0.695 38.290 9.585 1.00 26.27 244 ARG A CA 1
ATOM 1973 C C . ARG A 1 244 ? -1.259 39.582 8.997 1.00 26.27 244 ARG A C 1
ATOM 1975 O O . ARG A 1 244 ? -0.659 40.639 9.171 1.00 26.27 244 ARG A O 1
ATOM 1982 N N . VAL A 1 245 ? -2.429 39.513 8.371 1.00 25.81 245 VAL A N 1
ATOM 1983 C CA . VAL A 1 245 ? -3.291 40.690 8.220 1.00 25.81 245 VAL A CA 1
ATOM 1984 C C . VAL A 1 245 ? -4.120 40.790 9.498 1.00 25.81 245 VAL A C 1
ATOM 1986 O O . VAL A 1 245 ? -4.929 39.917 9.797 1.00 25.81 245 VAL A O 1
ATOM 1989 N N . SER A 1 246 ? -3.841 41.820 10.295 1.00 29.28 246 SER A N 1
ATOM 1990 C CA . SER A 1 246 ? -4.575 42.144 11.517 1.00 29.28 246 SER A CA 1
ATOM 1991 C C . SER A 1 246 ? -5.842 42.920 11.169 1.00 29.28 246 SER A C 1
ATOM 1993 O O . SER A 1 246 ? -5.779 43.920 10.458 1.00 29.28 246 SER A O 1
ATOM 1995 N N . SER A 1 247 ? -6.977 42.501 11.719 1.00 29.06 247 SER A N 1
ATOM 1996 C CA . SER A 1 247 ? -8.209 43.286 11.775 1.00 29.06 247 SER A CA 1
ATOM 1997 C C . SER A 1 247 ? -8.219 44.187 13.015 1.00 29.06 247 SER A C 1
ATOM 1999 O O . SER A 1 247 ? -8.012 43.684 14.119 1.00 29.06 247 SER A O 1
ATOM 2001 N N . ALA A 1 248 ? -8.522 45.478 12.849 1.00 27.83 248 ALA A N 1
ATOM 2002 C CA . ALA A 1 248 ? -9.129 46.324 13.882 1.00 27.83 248 ALA A CA 1
ATOM 2003 C C . ALA A 1 248 ? -9.920 47.499 13.249 1.00 27.83 248 ALA A C 1
ATOM 2005 O O . ALA A 1 248 ? -9.368 48.287 12.489 1.00 27.83 248 ALA A O 1
ATOM 2006 N N . THR A 1 249 ? -11.221 47.523 13.573 1.00 27.12 249 THR A N 1
ATOM 2007 C CA . THR A 1 249 ? -12.246 48.600 13.702 1.00 27.12 249 THR A CA 1
ATOM 2008 C C . THR A 1 249 ? -11.760 50.071 13.685 1.00 27.12 249 THR A C 1
ATOM 2010 O O . THR A 1 249 ? -10.684 50.345 14.195 1.00 27.12 249 THR A O 1
ATOM 2013 N N . THR A 1 250 ? -12.474 51.111 13.198 1.00 26.31 250 THR A N 1
ATOM 2014 C CA . THR A 1 250 ? -13.912 51.500 13.304 1.00 26.31 250 THR A CA 1
ATOM 2015 C C . THR A 1 250 ? -14.214 52.768 12.452 1.00 26.31 250 THR A C 1
ATOM 2017 O O . THR A 1 250 ? -13.296 53.563 12.276 1.00 26.31 250 THR A O 1
ATOM 2020 N N . SER A 1 251 ? -15.507 53.022 12.128 1.00 25.34 251 SER A N 1
ATOM 2021 C CA . SER A 1 251 ? -16.165 54.336 11.817 1.00 25.34 251 SER A CA 1
ATOM 2022 C C . SER A 1 251 ? -15.877 54.959 10.427 1.00 25.34 251 SER A C 1
ATOM 2024 O O . SER A 1 251 ? -14.716 55.094 10.079 1.00 25.34 251 SER A O 1
ATOM 2026 N N . THR A 1 252 ? -16.800 55.388 9.545 1.00 28.19 252 THR A N 1
ATOM 2027 C CA . THR A 1 252 ? -18.199 55.899 9.585 1.00 28.19 252 THR A CA 1
ATOM 2028 C C . THR A 1 252 ? -18.824 55.816 8.165 1.00 28.19 252 THR A C 1
ATOM 2030 O O . THR A 1 252 ? -18.096 55.924 7.183 1.00 28.19 252 THR A O 1
ATOM 2033 N N . ASP A 1 253 ? -20.153 55.662 8.096 1.00 26.67 253 ASP A N 1
ATOM 2034 C CA . ASP A 1 253 ? -21.106 55.731 6.949 1.00 26.67 253 ASP A CA 1
ATOM 2035 C C . ASP A 1 253 ? -21.049 57.019 6.074 1.00 26.67 253 ASP A C 1
ATOM 2037 O O . ASP A 1 253 ? -20.376 57.967 6.489 1.00 26.67 253 ASP A O 1
ATOM 2041 N N . PRO A 1 254 ? -21.862 57.193 4.988 1.00 44.88 254 PRO A N 1
ATOM 2042 C CA . PRO A 1 254 ? -22.658 56.235 4.184 1.00 44.88 254 PRO A CA 1
ATOM 2043 C C . PRO A 1 254 ? -22.566 56.461 2.640 1.00 44.88 254 PRO A C 1
ATOM 2045 O O . PRO A 1 254 ? -22.022 57.453 2.172 1.00 44.88 254 PRO A O 1
ATOM 2048 N N . GLU A 1 255 ? -23.177 55.556 1.856 1.00 26.23 255 GLU A N 1
ATOM 2049 C CA . GLU A 1 255 ? -24.045 55.818 0.675 1.00 26.23 255 GLU A CA 1
ATOM 2050 C C . GLU A 1 255 ? -23.871 54.870 -0.540 1.00 26.23 255 GLU A C 1
ATOM 2052 O O . GLU A 1 255 ? -22.802 54.703 -1.116 1.00 26.23 255 GLU A O 1
ATOM 2057 N N . ARG A 1 256 ? -25.047 54.406 -0.997 1.00 26.75 256 ARG A N 1
ATOM 2058 C CA . ARG A 1 256 ? -25.496 54.154 -2.383 1.00 26.75 256 ARG A CA 1
ATOM 2059 C C . ARG A 1 256 ? -25.159 52.849 -3.135 1.00 26.75 256 ARG A C 1
ATOM 2061 O O . ARG A 1 256 ? -24.128 52.677 -3.764 1.00 26.75 256 ARG A O 1
ATOM 2068 N N . SER A 1 257 ? -26.229 52.050 -3.222 1.00 26.80 257 SER A N 1
ATOM 2069 C CA . SER A 1 257 ? -26.812 51.390 -4.406 1.00 26.80 257 SER A CA 1
ATOM 2070 C C . SER A 1 257 ? -25.997 50.386 -5.236 1.00 26.80 257 SER A C 1
ATOM 2072 O O . SER A 1 257 ? -25.161 50.765 -6.045 1.00 26.80 257 SER A O 1
ATOM 2074 N N . GLY A 1 258 ? -26.506 49.149 -5.252 1.00 24.12 258 GLY A N 1
ATOM 2075 C CA . GLY A 1 258 ? -27.011 48.563 -6.498 1.00 24.12 258 GLY A CA 1
ATOM 2076 C C . GLY A 1 258 ? -26.208 47.420 -7.133 1.00 24.12 258 GLY A C 1
ATOM 2077 O O . GLY A 1 258 ? -25.080 47.599 -7.562 1.00 24.12 258 GLY A O 1
ATOM 2078 N N . SER A 1 259 ? -26.931 46.317 -7.374 1.00 25.16 259 SER A N 1
ATOM 2079 C CA . SER A 1 259 ? -26.917 45.552 -8.636 1.00 25.16 259 SER A CA 1
ATOM 2080 C C . SER A 1 259 ? -25.797 44.517 -8.900 1.00 25.16 259 SER A C 1
ATOM 2082 O O . SER A 1 259 ? -24.748 44.814 -9.455 1.00 25.16 259 SER A O 1
ATOM 2084 N N . THR A 1 260 ? -26.169 43.256 -8.636 1.00 25.11 260 THR A N 1
ATOM 2085 C CA . THR A 1 260 ? -26.150 42.070 -9.531 1.00 25.11 260 THR A CA 1
ATOM 2086 C C . THR A 1 260 ? -24.882 41.590 -10.272 1.00 25.11 260 THR A C 1
ATOM 2088 O O . THR A 1 260 ? -24.377 42.218 -11.195 1.00 25.11 260 THR A O 1
ATOM 2091 N N . THR A 1 261 ? -24.625 40.293 -10.029 1.00 27.67 261 THR A N 1
ATOM 2092 C CA . THR A 1 261 ? -24.150 39.195 -10.914 1.00 27.67 261 THR A CA 1
ATOM 2093 C C . THR A 1 261 ? -22.661 39.017 -11.274 1.00 27.67 261 THR A C 1
ATOM 2095 O O . THR A 1 261 ? -21.973 39.984 -11.585 1.00 27.67 261 THR A O 1
ATOM 2098 N N . PRO A 1 262 ? -22.176 37.748 -11.303 1.00 24.80 262 PRO A N 1
ATOM 2099 C CA . PRO A 1 262 ? -20.794 37.387 -11.613 1.00 24.80 262 PRO A CA 1
ATOM 2100 C C . PRO A 1 262 ? -20.586 37.137 -13.116 1.00 24.80 262 PRO A C 1
ATOM 2102 O O . PRO A 1 262 ? -21.473 36.629 -13.803 1.00 24.80 262 PRO A O 1
ATOM 2105 N N . LYS A 1 263 ? -19.382 37.420 -13.627 1.00 24.59 263 LYS A N 1
ATOM 2106 C CA . LYS A 1 263 ? -18.947 36.993 -14.964 1.00 24.59 263 LYS A CA 1
ATOM 2107 C C . LYS A 1 263 ? -17.703 36.115 -14.873 1.00 24.59 263 LYS A C 1
ATOM 2109 O O . LYS A 1 263 ? -16.633 36.576 -14.492 1.00 24.59 263 LYS A O 1
ATOM 2114 N N . TYR A 1 264 ? -17.876 34.861 -15.284 1.00 23.86 264 TYR A N 1
ATOM 2115 C CA . TYR A 1 264 ? -16.817 34.024 -15.836 1.00 23.86 264 TYR A CA 1
ATOM 2116 C C . TYR A 1 264 ? -16.207 34.703 -17.072 1.00 23.86 264 TYR A C 1
ATOM 2118 O O . TYR A 1 264 ? -16.930 35.296 -17.874 1.00 23.86 264 TYR A O 1
ATOM 2126 N N . GLY A 1 265 ? -14.892 34.569 -17.246 1.00 23.50 265 GLY A N 1
ATOM 2127 C CA . GLY A 1 265 ? -14.174 35.038 -18.428 1.00 23.50 265 GLY A CA 1
ATOM 2128 C C . GLY A 1 265 ? -12.873 34.267 -18.627 1.00 23.50 265 GLY A C 1
ATOM 2129 O O . GLY A 1 265 ? -11.869 34.559 -17.989 1.00 23.50 265 GLY A O 1
ATOM 2130 N N . VAL A 1 266 ? -12.918 33.279 -19.520 1.00 23.42 266 VAL A N 1
ATOM 2131 C CA . VAL A 1 266 ? -11.755 32.644 -20.153 1.00 23.42 266 VAL A CA 1
ATOM 2132 C C . VAL A 1 266 ? -11.176 33.618 -21.177 1.00 23.42 266 VAL A C 1
ATOM 2134 O O . VAL A 1 266 ? -11.938 34.174 -21.964 1.00 23.42 266 VAL A O 1
ATOM 2137 N N . THR A 1 267 ? -9.851 33.763 -21.241 1.00 24.80 267 THR A N 1
ATOM 2138 C CA . THR A 1 267 ? -9.162 34.178 -22.475 1.00 24.80 267 THR A CA 1
ATOM 2139 C C . THR A 1 267 ? -7.832 33.442 -22.622 1.00 24.80 267 THR A C 1
ATOM 2141 O O . THR A 1 267 ? -7.078 33.287 -21.666 1.00 24.80 267 THR A O 1
ATOM 2144 N N . ALA A 1 268 ? -7.591 32.968 -23.843 1.00 25.27 268 ALA A N 1
ATOM 2145 C CA . ALA A 1 268 ? -6.359 32.367 -24.331 1.00 25.27 268 ALA A CA 1
ATOM 2146 C C . ALA A 1 268 ? -5.661 33.344 -25.294 1.00 25.27 268 ALA A C 1
ATOM 2148 O O . ALA A 1 268 ? -6.346 34.085 -25.995 1.00 25.27 268 ALA A O 1
ATOM 2149 N N . ALA A 1 269 ? -4.328 33.295 -25.365 1.00 23.98 269 ALA A N 1
ATOM 2150 C CA . ALA A 1 269 ? -3.482 33.747 -26.482 1.00 23.98 269 ALA A CA 1
ATOM 2151 C C . ALA A 1 269 ? -2.057 33.213 -26.200 1.00 23.98 269 ALA A C 1
ATOM 2153 O O . ALA A 1 269 ? -1.576 33.381 -25.085 1.00 23.98 269 ALA A O 1
ATOM 2154 N N . ALA A 1 270 ? -1.431 32.361 -27.014 1.00 23.69 270 ALA A N 1
ATOM 2155 C CA . ALA A 1 270 ? -0.970 32.467 -28.406 1.00 23.69 270 ALA A CA 1
ATOM 2156 C C . ALA A 1 270 ? 0.559 32.707 -28.487 1.00 23.69 270 ALA A C 1
ATOM 2158 O O . ALA A 1 270 ? 1.093 33.684 -27.977 1.00 23.69 270 ALA A O 1
ATOM 2159 N N . GLU A 1 271 ? 1.184 31.715 -29.122 1.00 25.73 271 GLU A N 1
ATOM 2160 C CA . GLU A 1 271 ? 2.508 31.498 -29.727 1.00 25.73 271 GLU A CA 1
ATOM 2161 C C . GLU A 1 271 ? 3.506 32.655 -29.954 1.00 25.73 271 GLU A C 1
ATOM 2163 O O . GLU A 1 271 ? 3.160 33.769 -30.337 1.00 25.73 271 GLU A O 1
ATOM 2168 N N . GLY A 1 272 ? 4.796 32.289 -29.889 1.00 24.48 272 GLY A N 1
ATOM 2169 C CA . GLY A 1 272 ? 5.924 33.028 -30.464 1.00 24.48 272 GLY A CA 1
ATOM 2170 C C . GLY A 1 272 ? 7.181 32.152 -30.583 1.00 24.48 272 GLY A C 1
ATOM 2171 O O . GLY A 1 272 ? 7.733 31.712 -29.581 1.00 24.48 272 GLY A O 1
ATOM 2172 N N . SER A 1 273 ? 7.610 31.886 -31.820 1.00 23.94 273 SER A N 1
ATOM 2173 C CA . SER A 1 273 ? 8.774 31.071 -32.214 1.00 23.94 273 SER A CA 1
ATOM 2174 C C . SER A 1 273 ? 10.067 31.898 -32.280 1.00 23.94 273 SER A C 1
ATOM 2176 O O . SER A 1 273 ? 9.992 33.025 -32.758 1.00 23.94 273 SER A O 1
ATOM 2178 N N . THR A 1 274 ? 11.235 31.297 -32.005 1.00 25.31 274 THR A N 1
ATOM 2179 C CA . THR A 1 274 ? 12.477 31.451 -32.807 1.00 25.31 274 THR A CA 1
ATOM 2180 C C . THR A 1 274 ? 13.486 30.327 -32.520 1.00 25.31 274 THR A C 1
ATOM 2182 O O . THR A 1 274 ? 13.564 29.790 -31.418 1.00 25.31 274 THR A O 1
ATOM 2185 N N . ALA A 1 275 ? 14.260 29.967 -33.547 1.00 23.36 275 ALA A N 1
ATOM 2186 C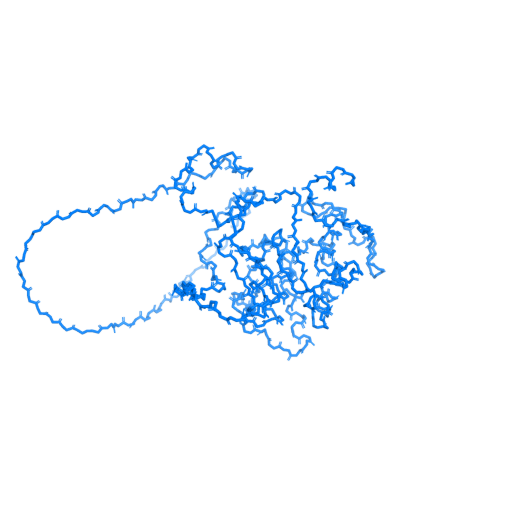 CA . ALA A 1 275 ? 15.322 28.958 -33.553 1.00 23.36 275 ALA A CA 1
ATOM 2187 C C . ALA A 1 275 ? 16.724 29.606 -33.565 1.00 23.36 275 ALA A C 1
ATOM 2189 O O . ALA A 1 275 ? 16.855 30.694 -34.122 1.00 23.36 275 ALA A O 1
ATOM 2190 N N . ALA A 1 276 ? 17.757 28.916 -33.036 1.00 24.16 276 ALA A N 1
ATOM 2191 C CA . ALA A 1 276 ? 19.009 28.543 -33.742 1.00 24.16 276 ALA A CA 1
ATOM 2192 C C . ALA A 1 276 ? 20.214 28.184 -32.814 1.00 24.16 276 ALA A C 1
ATOM 2194 O O . ALA A 1 276 ? 20.659 28.987 -32.004 1.00 24.16 276 ALA A O 1
ATOM 2195 N N . THR A 1 277 ? 20.763 26.979 -33.052 1.00 22.73 277 THR A N 1
ATOM 2196 C CA . THR A 1 277 ? 22.180 26.498 -33.052 1.00 22.73 277 THR A CA 1
ATOM 2197 C C . THR A 1 277 ? 23.175 26.603 -31.868 1.00 22.73 277 THR A C 1
ATOM 2199 O O . THR A 1 277 ? 23.673 27.665 -31.526 1.00 22.73 277 THR A O 1
ATOM 2202 N N . SER A 1 278 ? 23.610 25.395 -31.454 1.00 25.22 278 SER A N 1
ATOM 2203 C CA . SER A 1 278 ? 24.973 24.856 -31.191 1.00 25.22 278 SER A CA 1
ATOM 2204 C C . SER A 1 278 ? 25.940 25.494 -30.175 1.00 25.22 278 SER A C 1
ATOM 2206 O O . SER A 1 278 ? 26.443 26.592 -30.385 1.00 25.22 278 SER A O 1
ATOM 2208 N N . GLY A 1 279 ? 26.381 24.679 -29.205 1.00 22.98 279 GLY A N 1
ATOM 2209 C CA . GLY A 1 279 ? 27.615 24.876 -28.433 1.00 22.98 279 GLY A CA 1
ATOM 2210 C C . GLY A 1 279 ? 27.773 23.857 -27.297 1.00 22.98 279 GLY A C 1
ATOM 2211 O O . GLY A 1 279 ? 26.940 23.787 -26.403 1.00 22.98 279 GLY A O 1
ATOM 2212 N N . SER A 1 280 ? 28.825 23.041 -27.351 1.00 23.09 280 SER A N 1
ATOM 2213 C CA . SER A 1 280 ? 29.199 22.032 -26.347 1.00 23.09 280 SER A CA 1
ATOM 2214 C C . SER A 1 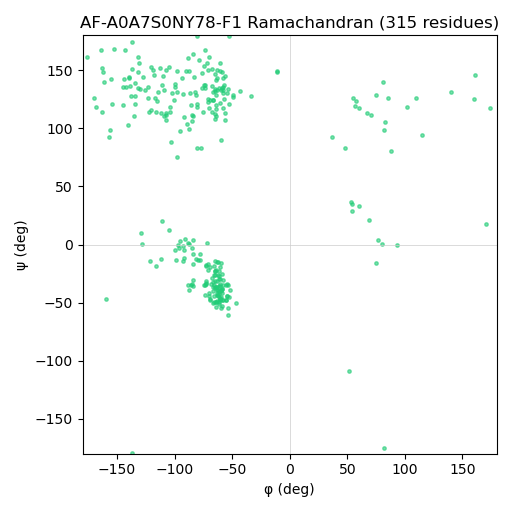280 ? 29.807 22.684 -25.095 1.00 23.09 280 SER A C 1
ATOM 2216 O O . SER A 1 280 ? 30.706 23.499 -25.266 1.00 23.09 280 SER A O 1
ATOM 2218 N N . SER A 1 281 ? 29.438 22.243 -23.883 1.00 23.08 281 SER A N 1
ATOM 2219 C CA . SER A 1 281 ? 30.354 21.624 -22.896 1.00 23.08 281 SER A CA 1
ATOM 2220 C C . SER A 1 281 ? 29.800 21.629 -21.462 1.00 23.08 281 SER A C 1
ATOM 2222 O O . SER A 1 281 ? 29.209 22.603 -21.013 1.00 23.08 281 SER A O 1
ATOM 2224 N N . THR A 1 282 ? 30.152 20.559 -20.740 1.00 23.52 282 THR A N 1
ATOM 2225 C CA . THR A 1 282 ? 30.293 20.423 -19.275 1.00 23.52 282 THR A CA 1
ATOM 2226 C C . THR A 1 282 ? 29.050 20.518 -18.387 1.00 23.52 282 THR A C 1
ATOM 2228 O O . THR A 1 282 ? 28.455 21.569 -18.184 1.00 23.52 282 THR A O 1
ATOM 2231 N N . ALA A 1 283 ? 28.751 19.366 -17.785 1.00 26.94 283 ALA A N 1
ATOM 2232 C CA . ALA A 1 283 ? 27.783 19.148 -16.730 1.00 26.94 283 ALA A CA 1
ATOM 2233 C C . ALA A 1 283 ? 28.166 19.862 -15.425 1.00 26.94 283 ALA A C 1
ATOM 2235 O O . ALA A 1 283 ? 29.265 19.672 -14.904 1.00 26.94 283 ALA A O 1
ATOM 2236 N N . THR A 1 284 ? 27.199 20.567 -14.851 1.00 23.02 284 THR A N 1
ATOM 2237 C CA . THR A 1 284 ? 27.096 20.840 -13.418 1.00 23.02 284 THR A CA 1
ATOM 2238 C C . THR A 1 284 ? 25.633 20.677 -13.020 1.00 23.02 284 THR A C 1
ATOM 2240 O O . THR A 1 284 ? 24.728 21.185 -13.677 1.00 23.02 284 THR A O 1
ATOM 2243 N N . ALA A 1 285 ? 25.412 19.869 -11.984 1.00 28.56 285 ALA A N 1
ATOM 2244 C CA . ALA A 1 285 ? 24.106 19.575 -11.416 1.00 28.56 285 ALA A CA 1
ATOM 2245 C C . ALA A 1 285 ? 23.459 20.856 -10.874 1.00 28.56 285 ALA A C 1
ATOM 2247 O O . ALA A 1 285 ? 24.120 21.626 -10.176 1.00 28.56 285 ALA A O 1
ATOM 2248 N N . VAL A 1 286 ? 22.176 21.059 -11.177 1.00 23.52 286 VAL A N 1
ATOM 2249 C CA . VAL A 1 286 ? 21.372 22.142 -10.605 1.00 23.52 286 VAL A CA 1
ATOM 2250 C C . VAL A 1 286 ? 20.043 21.578 -10.117 1.00 23.52 286 VAL A C 1
ATOM 2252 O O . VAL A 1 286 ? 19.406 20.772 -10.796 1.00 23.52 286 VAL A O 1
ATOM 2255 N N . ASP A 1 287 ? 19.703 22.014 -8.909 1.00 24.75 287 ASP A N 1
ATOM 2256 C CA . ASP A 1 287 ? 18.477 21.821 -8.147 1.00 24.75 287 ASP A CA 1
ATOM 2257 C C . ASP A 1 287 ? 17.195 21.738 -8.982 1.00 24.75 287 ASP A C 1
ATOM 2259 O O . ASP A 1 287 ? 16.848 22.656 -9.725 1.00 24.75 287 ASP A O 1
ATOM 2263 N N . ALA A 1 288 ? 16.417 20.682 -8.746 1.00 23.22 288 ALA A N 1
ATOM 2264 C CA . ALA A 1 288 ? 15.007 20.630 -9.105 1.00 23.22 288 ALA A CA 1
ATOM 2265 C C . ALA A 1 288 ? 14.160 20.966 -7.867 1.00 23.22 288 ALA A C 1
ATOM 2267 O O . ALA A 1 288 ? 13.564 20.092 -7.239 1.00 23.22 288 ALA A O 1
ATOM 2268 N N . ALA A 1 289 ? 14.110 22.250 -7.510 1.00 24.59 289 ALA A N 1
ATOM 2269 C CA . ALA A 1 289 ? 13.052 22.786 -6.661 1.00 24.59 289 ALA A CA 1
ATOM 2270 C C . ALA A 1 289 ? 11.789 22.959 -7.521 1.00 24.59 289 ALA A C 1
ATOM 2272 O O . ALA A 1 289 ? 11.526 24.027 -8.069 1.00 24.59 289 ALA A O 1
ATOM 2273 N N . GLY A 1 290 ? 11.033 21.874 -7.692 1.00 22.86 290 GLY A N 1
ATOM 2274 C CA . GLY A 1 290 ? 9.700 21.915 -8.283 1.00 22.86 290 GLY A CA 1
ATOM 2275 C C . GLY A 1 290 ? 8.668 22.256 -7.214 1.00 22.86 290 GLY A C 1
ATOM 2276 O O . GLY A 1 290 ? 8.345 21.413 -6.382 1.00 22.86 290 GLY A O 1
ATOM 2277 N N . MET A 1 291 ? 8.146 23.484 -7.238 1.00 23.34 291 MET A N 1
ATOM 2278 C CA . MET A 1 291 ? 6.846 23.791 -6.638 1.00 23.34 291 MET A CA 1
ATOM 2279 C C . MET A 1 291 ? 5.795 22.893 -7.300 1.00 23.34 291 MET A C 1
ATOM 2281 O O . MET A 1 291 ? 5.575 23.001 -8.504 1.00 23.34 291 MET A O 1
ATOM 2285 N N . VAL A 1 292 ? 5.153 22.020 -6.526 1.00 26.33 292 VAL A N 1
ATOM 2286 C CA . VAL A 1 292 ? 3.952 21.301 -6.961 1.00 26.33 292 VAL A CA 1
ATOM 2287 C C . VAL A 1 292 ? 2.776 21.909 -6.212 1.00 26.33 292 VAL A C 1
ATOM 2289 O O . VAL A 1 292 ? 2.639 21.751 -5.000 1.00 26.33 292 VAL A O 1
ATOM 2292 N N . GLU A 1 293 ? 1.966 22.672 -6.941 1.00 24.38 293 GLU A N 1
ATOM 2293 C CA . GLU A 1 293 ? 0.666 23.141 -6.480 1.00 24.38 293 GLU A CA 1
ATOM 2294 C C . GLU A 1 293 ? -0.283 21.950 -6.268 1.00 24.38 293 GLU A C 1
ATOM 2296 O O . GLU A 1 293 ? -0.381 21.066 -7.115 1.00 24.38 293 GLU A O 1
ATOM 2301 N N . GLY A 1 294 ? -0.976 21.962 -5.124 1.00 25.78 294 GLY A N 1
ATOM 2302 C CA . GLY A 1 294 ? -2.245 21.282 -4.833 1.00 25.78 294 GLY A CA 1
ATOM 2303 C C . GLY A 1 294 ? -2.484 19.896 -5.439 1.00 25.78 294 GLY A C 1
ATOM 2304 O O . GLY A 1 294 ? -3.101 19.773 -6.495 1.00 25.78 294 GLY A O 1
ATOM 2305 N N . VAL A 1 295 ? -2.140 18.839 -4.697 1.00 33.53 295 VAL A N 1
ATOM 2306 C CA . VAL A 1 295 ? -2.727 17.508 -4.917 1.00 33.53 295 VAL A CA 1
ATOM 2307 C C . VAL A 1 295 ? -4.195 17.563 -4.483 1.00 33.53 295 VAL A C 1
ATOM 2309 O O . VAL A 1 295 ? -4.506 17.958 -3.359 1.00 33.53 295 VAL A O 1
ATOM 2312 N N . ALA A 1 296 ? -5.109 17.205 -5.386 1.00 32.97 296 ALA A N 1
ATOM 2313 C CA . ALA A 1 296 ? -6.528 17.091 -5.073 1.00 32.97 296 ALA A CA 1
ATOM 2314 C C . ALA A 1 296 ? -6.726 15.969 -4.042 1.00 32.97 296 ALA A C 1
ATOM 2316 O O . ALA A 1 296 ? -6.521 14.795 -4.348 1.00 32.97 296 ALA A O 1
ATOM 2317 N N . ALA A 1 297 ? -7.0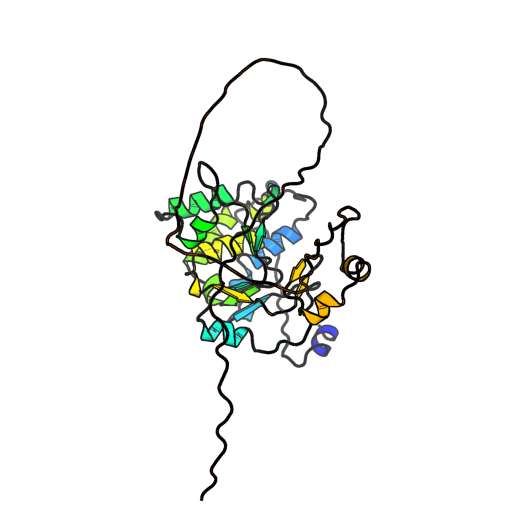93 16.341 -2.815 1.00 36.72 297 ALA A N 1
ATOM 2318 C CA . ALA A 1 297 ? -7.466 15.390 -1.778 1.00 36.72 297 ALA A CA 1
ATOM 2319 C C . ALA A 1 297 ? -8.740 14.649 -2.209 1.00 36.72 297 ALA A C 1
ATOM 2321 O O . ALA A 1 297 ? -9.780 15.273 -2.434 1.00 36.72 297 ALA A O 1
ATOM 2322 N N . ILE A 1 298 ? -8.657 13.324 -2.324 1.00 41.75 298 ILE A N 1
ATOM 2323 C CA . ILE A 1 298 ? -9.844 12.466 -2.343 1.00 41.75 298 ILE A CA 1
ATOM 2324 C C . ILE A 1 298 ? -10.464 12.581 -0.944 1.00 41.75 298 ILE A C 1
ATOM 2326 O O . ILE A 1 298 ? -9.780 12.359 0.049 1.00 41.75 298 ILE A O 1
ATOM 2330 N N . GLY A 1 299 ? -11.737 12.966 -0.861 1.00 36.91 299 GLY A N 1
ATOM 2331 C CA . GLY A 1 299 ? -12.490 12.976 0.395 1.00 36.91 299 GLY A CA 1
ATOM 2332 C C . GLY A 1 299 ? -12.378 14.256 1.230 1.00 36.91 299 GLY A C 1
ATOM 2333 O O . GLY A 1 299 ? -11.725 14.290 2.263 1.00 36.91 299 GLY A O 1
ATOM 2334 N N . ARG A 1 300 ? -13.140 15.294 0.867 1.00 34.25 300 ARG A N 1
ATOM 2335 C CA . ARG A 1 300 ? -13.824 16.115 1.882 1.00 34.25 300 ARG A CA 1
ATOM 2336 C C . ARG A 1 300 ? -15.285 15.701 1.889 1.00 34.25 300 ARG A C 1
ATOM 2338 O O . ARG A 1 300 ? -16.098 16.279 1.173 1.00 34.25 300 ARG A O 1
ATOM 2345 N N . THR A 1 301 ? -15.621 14.692 2.678 1.00 34.66 301 THR A N 1
ATOM 2346 C CA . THR A 1 301 ? -17.015 14.325 2.930 1.00 34.66 301 THR A CA 1
ATOM 2347 C C . THR A 1 301 ? -17.390 14.674 4.359 1.00 34.66 301 THR A C 1
ATOM 2349 O O . THR A 1 301 ? -16.938 14.021 5.285 1.00 34.66 301 THR A O 1
ATOM 2352 N N . GLY A 1 302 ? -18.256 15.686 4.479 1.00 29.44 302 GLY A N 1
ATOM 2353 C CA . GLY A 1 302 ? -19.308 15.777 5.491 1.00 29.44 302 GLY A CA 1
ATOM 2354 C C . GLY A 1 302 ? -18.869 16.031 6.928 1.00 29.44 302 GLY A C 1
ATOM 2355 O O . GLY A 1 302 ? -18.351 15.151 7.599 1.00 29.44 302 GLY A O 1
ATOM 2356 N N . ALA A 1 303 ? -19.192 17.225 7.423 1.00 27.52 303 ALA A N 1
ATOM 2357 C CA . ALA A 1 303 ? -19.207 17.540 8.842 1.00 27.52 303 ALA A CA 1
ATOM 2358 C C . ALA A 1 303 ? -19.864 16.416 9.660 1.00 27.52 303 ALA A C 1
ATOM 2360 O O . ALA A 1 303 ? -20.958 15.948 9.337 1.00 27.52 303 ALA A O 1
ATOM 2361 N N . ILE A 1 304 ? -19.181 16.023 10.732 1.00 28.30 304 ILE A N 1
ATOM 2362 C CA . ILE A 1 304 ? -19.716 15.188 11.801 1.00 28.30 304 ILE A CA 1
ATOM 2363 C C . ILE A 1 304 ? -20.962 15.912 12.319 1.00 28.30 304 ILE A C 1
ATOM 2365 O O . ILE A 1 304 ? -20.866 17.029 12.828 1.00 28.30 304 ILE A O 1
ATOM 2369 N N . ALA A 1 305 ? -22.139 15.321 12.117 1.00 27.11 305 ALA A N 1
ATOM 2370 C CA . ALA A 1 305 ? -23.367 15.833 12.699 1.00 27.11 305 ALA A CA 1
ATOM 2371 C C . ALA A 1 305 ? -23.255 15.717 14.224 1.00 27.11 305 ALA A C 1
ATOM 2373 O O . ALA A 1 305 ? -23.204 14.618 14.777 1.00 27.11 305 ALA A O 1
ATOM 2374 N N . GLU A 1 306 ? -23.184 16.867 14.888 1.00 29.53 306 GLU A N 1
ATOM 2375 C CA . GLU A 1 306 ? -23.417 16.990 16.318 1.00 29.53 306 GLU A CA 1
ATOM 2376 C C . GLU A 1 306 ? -24.814 16.464 16.666 1.00 29.53 306 GLU A C 1
ATOM 2378 O O . GLU A 1 306 ? -25.802 16.789 16.004 1.00 29.53 306 GLU A O 1
ATOM 2383 N N . GLY A 1 307 ? -24.894 15.717 17.765 1.00 28.88 307 GLY A N 1
ATOM 2384 C CA . GLY A 1 307 ? -26.136 15.523 18.502 1.00 28.88 307 GLY A CA 1
ATOM 2385 C C . GLY A 1 307 ? -26.656 14.096 18.495 1.00 28.88 307 GLY A C 1
ATOM 2386 O O . GLY A 1 307 ? -27.442 13.725 17.635 1.00 28.88 307 GLY A O 1
ATOM 2387 N N . LEU A 1 308 ? -26.299 13.347 19.539 1.00 26.11 308 LEU A N 1
ATOM 2388 C CA . LEU A 1 308 ? -27.211 12.442 20.243 1.00 26.11 308 LEU A CA 1
ATOM 2389 C C . LEU A 1 308 ? -26.652 12.225 21.657 1.00 26.11 308 LEU A C 1
ATOM 2391 O O . LEU A 1 308 ? -25.781 11.393 21.894 1.00 26.11 308 LEU A O 1
ATOM 2395 N N . ALA A 1 309 ? -27.131 13.057 22.583 1.00 28.81 309 ALA A N 1
ATOM 2396 C CA . ALA A 1 309 ? -27.037 12.831 24.021 1.00 28.81 309 ALA A CA 1
ATOM 2397 C C . ALA A 1 309 ? -27.999 11.688 24.430 1.00 28.81 309 ALA A C 1
ATOM 2399 O O . ALA A 1 309 ? -28.968 11.428 23.707 1.00 28.81 309 ALA A O 1
ATOM 2400 N N . PRO A 1 310 ? -27.741 10.990 25.551 1.00 28.34 310 PRO A N 1
ATOM 2401 C CA . PRO A 1 310 ? -28.414 9.743 25.893 1.00 28.34 310 PRO A CA 1
ATOM 2402 C C . PRO A 1 310 ? -29.833 9.993 26.413 1.00 28.34 310 PRO A C 1
ATOM 2404 O O . PRO A 1 310 ? -30.095 10.998 27.073 1.00 28.34 310 PRO A O 1
ATOM 2407 N N . LYS A 1 311 ? -30.745 9.055 26.143 1.00 28.22 311 LYS A N 1
ATOM 2408 C CA . LYS A 1 311 ? -31.979 8.920 26.920 1.00 28.22 311 LYS A CA 1
ATOM 2409 C C . LYS A 1 311 ? -31.723 7.934 28.054 1.00 28.22 311 LYS A C 1
ATOM 2411 O O . LYS A 1 311 ? -31.517 6.750 27.797 1.00 28.22 311 LYS A O 1
ATOM 2416 N N . GLU A 1 312 ? -31.688 8.473 29.265 1.00 31.02 312 GLU A N 1
ATOM 2417 C CA . GLU A 1 312 ? -31.988 7.754 30.502 1.00 31.02 312 GLU A CA 1
ATOM 2418 C C . GLU A 1 312 ? -33.506 7.501 30.613 1.00 31.02 312 GLU A C 1
ATOM 2420 O O . GLU A 1 312 ? -34.293 8.101 29.874 1.00 31.02 312 GLU A O 1
ATOM 2425 N N . ASP A 1 313 ? -33.843 6.625 31.565 1.00 30.41 313 ASP A N 1
ATOM 2426 C CA . ASP A 1 313 ? -35.158 6.187 32.068 1.00 30.41 313 ASP A CA 1
ATOM 2427 C C . ASP A 1 313 ? -35.814 5.037 31.263 1.00 30.41 313 ASP A C 1
ATOM 2429 O O . ASP A 1 313 ? -35.920 5.088 30.042 1.00 30.41 313 ASP A O 1
ATOM 2433 N N . GLU A 1 314 ? -36.235 3.910 31.857 1.00 30.69 314 GLU A N 1
ATOM 2434 C CA . GLU A 1 314 ? -36.905 3.751 33.157 1.00 30.69 314 GLU A CA 1
ATOM 2435 C C . GLU A 1 314 ? -36.808 2.286 33.663 1.00 30.69 314 GLU A C 1
ATOM 2437 O O . GLU A 1 314 ? -36.958 1.337 32.887 1.00 30.69 314 GLU A O 1
ATOM 2442 N N . GLU A 1 315 ? -36.574 2.103 34.968 1.00 33.19 315 GLU A N 1
ATOM 2443 C CA . GLU A 1 315 ? -36.868 0.871 35.716 1.00 33.19 315 GLU A CA 1
ATOM 2444 C C . GLU A 1 315 ? -38.391 0.659 35.809 1.00 33.19 315 GLU A C 1
ATOM 2446 O O . GLU A 1 315 ? -39.099 1.596 36.170 1.00 33.19 315 GLU A O 1
ATOM 2451 N N . ALA A 1 316 ? -38.881 -0.569 35.597 1.00 33.94 316 ALA A N 1
ATOM 2452 C CA . ALA A 1 316 ? -40.025 -1.133 36.330 1.00 33.94 316 ALA A CA 1
ATOM 2453 C C . ALA A 1 316 ? -40.201 -2.643 36.050 1.00 33.94 316 ALA A C 1
ATOM 2455 O O . ALA A 1 316 ? -40.372 -3.040 34.899 1.00 33.94 316 ALA A O 1
ATOM 2456 N N . GLU A 1 317 ? -40.233 -3.400 37.157 1.00 33.94 317 GLU A N 1
ATOM 2457 C CA . GLU A 1 317 ? -40.640 -4.810 37.389 1.00 33.94 317 GLU A CA 1
ATOM 2458 C C . GLU A 1 317 ? -39.753 -5.975 36.911 1.00 33.94 317 GLU A C 1
ATOM 2460 O O . GLU A 1 317 ? -39.686 -6.291 35.703 1.00 33.94 317 GLU A O 1
#

Solvent-accessible surface area (backbone atoms only — not comparable to full-atom values): 20628 Å² total; per-residue (Å²): 107,72,74,62,54,74,74,46,95,64,94,82,84,86,85,87,84,82,87,68,78,56,94,88,54,59,70,93,72,44,57,68,57,49,96,86,38,49,55,67,58,33,44,49,26,53,31,74,55,48,53,58,53,73,39,73,92,49,70,90,48,62,64,44,75,48,74,45,98,67,51,41,73,77,60,85,75,94,68,61,69,66,58,52,34,57,77,57,64,32,42,37,34,37,66,51,76,49,67,52,58,66,78,37,44,57,69,48,49,58,56,50,50,51,52,38,56,74,68,75,42,77,74,38,75,65,38,45,74,46,42,46,74,88,78,63,38,63,67,33,60,16,35,54,54,60,48,31,38,34,29,40,65,52,57,59,28,68,69,47,43,53,52,41,50,54,51,54,73,70,42,39,36,60,60,46,50,42,47,31,30,42,49,52,32,50,50,46,32,56,73,46,59,72,74,26,51,42,67,49,75,75,60,27,34,36,40,70,67,51,75,35,43,64,55,68,74,58,56,74,67,58,47,86,65,55,61,58,68,42,55,76,59,74,96,81,74,84,80,79,76,82,82,80,83,81,86,78,90,82,91,80,88,88,88,84,82,85,84,85,86,88,80,90,81,89,85,86,84,86,90,86,88,88,88,87,84,90,83,91,81,84,93,74,94,74,86,84,84,73,88,77,80,78,82,83,74,76,76,90,75,75,81,82,80,83,85,83,81,84,83,80,87,80,92,83,136